Protein AF-S4P4G8-F1 (afdb_monomer_lite)

Radius of gyration: 50.04 Å; chains: 1; bounding box: 101×49×154 Å

Secondary structure (DSSP, 8-state):
----------------------------HHHHHHHHHHHHTSS-HHHHHHHS---TT--HHHHHHHHHHHHHHHHHHHHHHHHHHTTHHHHHHHHHHHHHHHHTT-TTSPPP---TT-HHHHHHHHHHHHHHHHHHHHHHHHHHHHHHHHHHHHHHHHHHHHHHHHHHHHHHHHHHHHHHHHHHHHHHHHHHHHHHHH--

Organism: NCBI:txid116150

Structure (mmCIF, N/CA/C/O backbone):
data_AF-S4P4G8-F1
#
_entry.id   AF-S4P4G8-F1
#
loop_
_atom_site.group_PDB
_atom_site.id
_atom_site.type_symbol
_atom_site.label_atom_id
_atom_site.label_alt_id
_atom_site.label_comp_id
_atom_site.label_asym_id
_atom_site.label_entity_id
_atom_site.label_seq_id
_atom_site.pdbx_PDB_ins_code
_atom_site.Cartn_x
_atom_site.Cartn_y
_atom_site.Cartn_z
_atom_site.occupancy
_atom_site.B_iso_or_equiv
_atom_site.auth_seq_id
_atom_site.auth_comp_id
_atom_site.auth_asym_id
_atom_site.auth_atom_id
_atom_site.pdbx_PDB_model_num
ATOM 1 N N . MET A 1 1 ? -21.912 36.871 8.760 1.00 38.25 1 MET A N 1
ATOM 2 C CA . MET A 1 1 ? -21.136 37.270 7.570 1.00 38.25 1 MET A CA 1
ATOM 3 C C . MET A 1 1 ? -19.926 36.361 7.479 1.00 38.25 1 MET A C 1
ATOM 5 O O . MET A 1 1 ? -18.985 36.555 8.230 1.00 38.25 1 MET A O 1
ATOM 9 N N . PHE A 1 2 ? -19.985 35.335 6.635 1.00 34.88 2 PHE A N 1
ATOM 10 C CA . PHE A 1 2 ? -18.817 34.539 6.268 1.00 34.88 2 PHE A CA 1
ATOM 11 C C . PHE A 1 2 ? -18.802 34.463 4.749 1.00 34.88 2 PHE A C 1
ATOM 13 O O . PHE A 1 2 ? -19.794 34.075 4.135 1.00 34.88 2 PHE A O 1
ATOM 20 N N . ASN A 1 3 ? -17.713 34.977 4.186 1.00 34.38 3 ASN A N 1
ATOM 21 C CA . ASN A 1 3 ? -17.539 35.237 2.770 1.00 34.38 3 ASN A CA 1
ATOM 22 C C . ASN A 1 3 ? -17.437 33.904 2.017 1.00 34.38 3 ASN A C 1
ATOM 24 O O . ASN A 1 3 ? -16.600 33.063 2.348 1.00 34.38 3 ASN A O 1
ATOM 28 N N . MET A 1 4 ? -18.320 33.714 1.042 1.00 39.88 4 MET A N 1
ATOM 29 C CA . MET A 1 4 ? -18.326 32.594 0.109 1.00 39.88 4 MET A CA 1
ATOM 30 C C . MET A 1 4 ? -17.563 33.009 -1.149 1.00 39.88 4 MET A C 1
ATOM 32 O O . MET A 1 4 ? -17.925 33.999 -1.766 1.00 39.88 4 MET A O 1
ATOM 36 N N . GLY A 1 5 ? -16.544 32.220 -1.492 1.00 34.94 5 GLY A N 1
ATOM 37 C CA . GLY A 1 5 ? -16.115 31.867 -2.848 1.00 34.94 5 GLY A CA 1
ATOM 38 C C . GLY A 1 5 ? -15.977 32.955 -3.917 1.00 34.94 5 GLY A C 1
ATOM 39 O O . GLY A 1 5 ? -16.964 33.385 -4.500 1.00 34.94 5 GLY A O 1
ATOM 40 N N . GLU A 1 6 ? -14.735 33.180 -4.338 1.00 32.69 6 GLU A N 1
ATOM 41 C CA . GLU A 1 6 ? -14.411 33.443 -5.743 1.00 32.69 6 GLU A CA 1
ATOM 42 C C . GLU A 1 6 ? -13.473 32.327 -6.232 1.00 32.69 6 GLU A C 1
ATOM 44 O O . GLU A 1 6 ? -12.495 32.018 -5.546 1.00 32.69 6 GLU A O 1
ATOM 49 N N . PRO A 1 7 ? -13.748 31.670 -7.372 1.00 39.62 7 PRO A N 1
ATOM 50 C CA . PRO A 1 7 ? -12.743 30.884 -8.067 1.00 39.62 7 PRO A CA 1
ATOM 51 C C . PRO A 1 7 ? -11.945 31.798 -9.007 1.00 39.62 7 PRO A C 1
ATOM 53 O O . PRO A 1 7 ? -12.495 32.354 -9.958 1.00 39.62 7 PRO A O 1
ATOM 56 N N . GLU A 1 8 ? -10.640 31.922 -8.757 1.00 35.22 8 GLU A N 1
ATOM 57 C CA . GLU A 1 8 ? -9.684 32.464 -9.726 1.00 35.22 8 GLU A CA 1
ATOM 58 C C . GLU A 1 8 ? -9.698 31.589 -10.987 1.00 35.22 8 GLU A C 1
ATOM 60 O O . GLU A 1 8 ? -9.388 30.394 -10.955 1.00 35.22 8 GLU A O 1
ATOM 65 N N . GLN A 1 9 ? -10.096 32.204 -12.099 1.00 38.56 9 GLN A N 1
ATOM 66 C CA . GLN A 1 9 ? -9.944 31.672 -13.443 1.00 38.56 9 GLN A CA 1
ATOM 67 C C . GLN A 1 9 ? -8.448 31.603 -13.760 1.00 38.56 9 GLN A C 1
ATOM 69 O O . GLN A 1 9 ? -7.794 32.632 -13.904 1.00 38.56 9 GLN A O 1
ATOM 74 N N . VAL A 1 10 ? -7.900 30.393 -13.855 1.00 37.72 10 VAL A N 1
ATOM 75 C CA . VAL A 1 10 ? -6.551 30.194 -14.389 1.00 37.72 10 VAL A CA 1
ATOM 76 C C . VAL A 1 10 ? -6.682 30.038 -15.896 1.00 37.72 10 VAL A C 1
ATOM 78 O O . VAL A 1 10 ? -7.257 29.065 -16.379 1.00 37.72 10 VAL A O 1
ATOM 81 N N . GLU A 1 11 ? -6.184 31.046 -16.604 1.00 35.88 11 GLU A N 1
ATOM 82 C CA . GLU A 1 11 ? -6.105 31.126 -18.056 1.00 35.88 11 GLU A CA 1
ATOM 83 C C . GLU A 1 11 ? -5.395 29.904 -18.657 1.00 35.88 11 GLU A C 1
ATOM 85 O O . GLU A 1 11 ? -4.234 29.608 -18.358 1.00 35.88 11 GLU A O 1
ATOM 90 N N . ASP A 1 12 ? -6.108 29.232 -19.561 1.00 38.09 12 ASP A N 1
ATOM 91 C CA . ASP A 1 12 ? -5.549 28.363 -20.587 1.00 38.09 12 ASP A CA 1
ATOM 92 C C . ASP A 1 12 ? -4.624 29.195 -21.480 1.00 38.09 12 ASP A C 1
ATOM 94 O O . ASP A 1 12 ? -5.081 29.984 -22.306 1.00 38.09 12 ASP A O 1
ATOM 98 N N . ASN A 1 13 ? -3.312 29.012 -21.347 1.00 32.62 13 ASN A N 1
ATOM 99 C CA . ASN A 1 13 ? -2.383 29.497 -22.357 1.00 32.62 13 ASN A CA 1
ATOM 100 C C . ASN A 1 13 ? -1.269 28.481 -22.630 1.00 32.62 13 ASN A C 1
ATOM 102 O O . ASN A 1 13 ? -0.233 28.421 -21.970 1.00 32.62 13 ASN A O 1
ATOM 106 N N . ASN 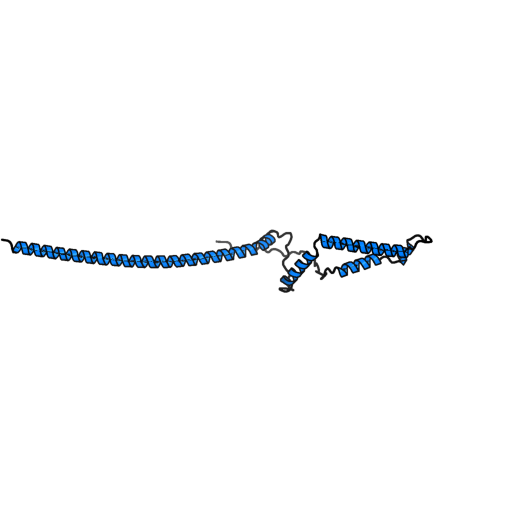A 1 14 ? -1.533 27.692 -23.670 1.00 40.25 14 ASN A N 1
ATOM 107 C CA . ASN A 1 14 ? -0.623 27.498 -24.791 1.00 40.25 14 ASN A CA 1
ATOM 108 C C . ASN A 1 14 ? 0.784 26.988 -24.425 1.00 40.25 14 ASN A C 1
ATOM 110 O O . ASN A 1 14 ? 1.767 27.731 -24.391 1.00 40.25 14 ASN A O 1
ATOM 114 N N . ARG A 1 15 ? 0.906 25.673 -24.225 1.00 33.84 15 ARG A N 1
ATOM 115 C CA . ARG A 1 15 ? 2.195 24.982 -24.323 1.00 33.84 15 ARG A CA 1
ATOM 116 C C . ARG A 1 15 ? 2.130 23.942 -25.421 1.00 33.84 15 ARG A C 1
ATOM 118 O O . ARG A 1 15 ? 1.633 22.848 -25.200 1.00 33.84 15 ARG A O 1
ATOM 125 N N . ASN A 1 16 ? 2.653 24.354 -26.576 1.00 35.00 16 ASN A N 1
ATOM 126 C CA . ASN A 1 16 ? 3.145 23.541 -27.681 1.00 35.00 16 ASN A CA 1
ATOM 127 C C . ASN A 1 16 ? 3.223 22.051 -27.341 1.00 35.00 16 ASN A C 1
ATOM 129 O O . ASN A 1 16 ? 4.197 21.588 -26.736 1.00 35.00 16 ASN A O 1
ATOM 133 N N . ASP A 1 17 ? 2.200 21.325 -27.788 1.00 32.94 17 ASP A N 1
ATOM 134 C CA . ASP A 1 17 ? 2.230 19.884 -27.961 1.00 32.94 17 ASP A CA 1
ATOM 135 C C . ASP A 1 17 ? 3.398 19.554 -28.887 1.00 32.94 17 ASP A C 1
ATOM 137 O O . ASP A 1 17 ? 3.289 19.556 -30.113 1.00 32.94 17 ASP A O 1
ATOM 141 N N . THR A 1 18 ? 4.553 19.271 -28.290 1.00 36.47 18 THR A N 1
ATOM 142 C CA . THR A 1 18 ? 5.591 18.523 -28.985 1.00 36.47 18 THR A CA 1
ATOM 143 C C . THR A 1 18 ? 5.033 17.118 -29.102 1.00 36.47 18 THR A C 1
ATOM 145 O O . THR A 1 18 ? 5.150 16.304 -28.187 1.00 36.47 18 THR A O 1
ATOM 148 N N . THR A 1 19 ? 4.325 16.882 -30.202 1.00 32.72 19 THR A N 1
ATOM 149 C CA . THR A 1 19 ? 3.761 15.598 -30.589 1.00 32.72 19 THR A CA 1
ATOM 150 C C . THR A 1 19 ? 4.935 14.649 -30.822 1.00 32.72 19 THR A C 1
ATOM 152 O O . THR A 1 19 ? 5.402 14.456 -31.942 1.00 32.72 19 THR A O 1
ATOM 155 N N . MET A 1 20 ? 5.483 14.080 -29.745 1.00 37.38 20 MET A N 1
ATOM 156 C CA . MET A 1 20 ? 6.325 12.899 -29.844 1.00 37.38 20 MET A CA 1
ATOM 157 C C . MET A 1 20 ? 5.403 11.772 -30.279 1.00 37.38 20 MET A C 1
ATOM 159 O O . MET A 1 20 ? 4.788 11.082 -29.466 1.00 37.38 20 MET A O 1
ATOM 163 N N . ASN A 1 21 ? 5.273 11.634 -31.596 1.00 30.62 21 ASN A N 1
ATOM 164 C CA . ASN A 1 21 ? 4.792 10.420 -32.213 1.00 30.62 21 ASN A CA 1
ATOM 165 C C . ASN A 1 21 ? 5.659 9.289 -31.664 1.00 30.62 21 ASN A C 1
ATOM 167 O O . ASN A 1 21 ? 6.801 9.105 -32.089 1.00 30.62 21 ASN A O 1
ATOM 171 N N . ASN A 1 22 ? 5.110 8.547 -30.701 1.00 39.59 22 ASN A N 1
ATOM 172 C CA . ASN A 1 22 ? 5.589 7.233 -30.307 1.00 39.59 22 ASN A CA 1
ATOM 173 C C . ASN A 1 22 ? 5.400 6.316 -31.516 1.00 39.59 22 ASN A C 1
ATOM 175 O O . ASN A 1 22 ? 4.466 5.519 -31.582 1.00 39.59 22 ASN A O 1
ATOM 179 N N . SER A 1 23 ? 6.266 6.477 -32.516 1.00 33.69 23 SER A N 1
ATOM 180 C CA . SER A 1 23 ? 6.464 5.445 -33.510 1.00 33.69 23 SER A CA 1
ATOM 181 C C . SER A 1 23 ? 6.840 4.188 -32.738 1.00 33.69 23 SER A C 1
ATOM 183 O O . SER A 1 23 ? 7.708 4.206 -31.863 1.00 33.69 23 SER A O 1
ATOM 185 N N . VAL A 1 24 ? 6.086 3.125 -32.993 1.00 41.28 24 VAL A N 1
ATOM 186 C CA . VAL A 1 24 ? 6.316 1.786 -32.465 1.00 41.28 24 VAL A CA 1
ATOM 187 C C . VAL A 1 24 ? 7.655 1.319 -33.030 1.00 41.28 24 VAL A C 1
ATOM 189 O O . VAL A 1 24 ? 7.725 0.673 -34.070 1.00 41.28 24 VAL A O 1
ATOM 192 N N . VAL A 1 25 ? 8.747 1.727 -32.392 1.00 40.38 25 VAL A N 1
ATOM 193 C CA . VAL A 1 25 ? 10.073 1.197 -32.672 1.00 40.38 25 VAL A CA 1
ATOM 194 C C . VAL A 1 25 ? 10.247 0.042 -31.708 1.00 40.38 25 VAL A C 1
ATOM 196 O O . VAL A 1 25 ? 10.716 0.200 -30.585 1.00 40.38 25 VAL A O 1
ATOM 199 N N . THR A 1 26 ? 9.798 -1.138 -32.129 1.00 44.06 26 THR A N 1
ATOM 200 C CA . THR A 1 26 ? 10.291 -2.378 -31.539 1.00 44.06 26 THR A CA 1
ATOM 201 C C . THR A 1 26 ? 11.800 -2.380 -31.747 1.00 44.06 26 THR A C 1
ATOM 203 O O . THR A 1 26 ? 12.272 -2.380 -32.887 1.00 44.06 26 THR A O 1
ATOM 206 N N . PHE A 1 27 ? 12.545 -2.275 -30.648 1.00 50.16 27 PHE A N 1
ATOM 207 C CA . PHE A 1 27 ? 13.998 -2.337 -30.653 1.00 50.16 27 PHE A CA 1
ATOM 208 C C . PHE A 1 27 ? 14.388 -3.782 -30.958 1.00 50.16 27 PHE A C 1
ATOM 210 O O . PHE A 1 27 ? 14.477 -4.624 -30.069 1.00 50.16 27 PHE A O 1
ATOM 217 N N . ASP A 1 28 ? 14.483 -4.086 -32.245 1.00 60.25 28 ASP A N 1
ATOM 218 C CA . ASP A 1 28 ? 14.846 -5.402 -32.734 1.00 60.25 28 ASP A CA 1
ATOM 219 C C . ASP A 1 28 ? 16.332 -5.376 -33.077 1.00 60.25 28 ASP A C 1
ATOM 221 O O . ASP A 1 28 ? 16.757 -4.657 -33.989 1.00 60.25 28 ASP A O 1
ATOM 225 N N . ASN A 1 29 ? 17.123 -6.144 -32.331 1.00 58.75 29 ASN A N 1
ATOM 226 C CA . ASN A 1 29 ? 18.558 -6.269 -32.565 1.00 58.75 29 ASN A CA 1
ATOM 227 C C . ASN A 1 29 ? 18.838 -6.655 -34.027 1.00 58.75 29 ASN A C 1
ATOM 229 O O . ASN A 1 29 ? 19.763 -6.119 -34.631 1.00 58.75 29 ASN A O 1
ATOM 233 N N . PHE A 1 30 ? 17.980 -7.467 -34.655 1.00 59.78 30 PHE A N 1
ATOM 234 C CA . PHE A 1 30 ? 18.119 -7.827 -36.069 1.00 59.78 30 PHE A CA 1
ATOM 235 C C . PHE A 1 30 ? 17.951 -6.642 -37.024 1.00 59.78 30 PHE A C 1
ATOM 237 O O . PHE A 1 30 ? 18.574 -6.605 -38.087 1.00 59.78 30 PHE A O 1
ATOM 244 N N . ARG A 1 31 ? 17.137 -5.646 -36.660 1.00 70.75 31 ARG A N 1
ATOM 245 C CA . ARG A 1 31 ? 16.955 -4.435 -37.465 1.00 70.75 31 ARG A CA 1
ATOM 246 C C . ARG A 1 31 ? 18.183 -3.534 -37.392 1.00 70.75 31 ARG A C 1
ATOM 248 O O . ARG A 1 31 ? 18.582 -2.993 -38.414 1.00 70.75 31 ARG A O 1
ATOM 255 N N . ILE A 1 32 ? 18.798 -3.405 -36.220 1.00 71.75 32 ILE A N 1
ATOM 256 C CA . ILE A 1 32 ? 19.994 -2.574 -36.025 1.00 71.75 32 ILE A CA 1
ATOM 257 C C . ILE A 1 32 ? 21.205 -3.181 -36.735 1.00 71.75 32 ILE A C 1
ATOM 259 O O . ILE A 1 32 ? 21.890 -2.479 -37.474 1.00 71.75 32 ILE A O 1
ATOM 263 N N . LEU A 1 33 ? 21.407 -4.494 -36.605 1.00 71.62 33 LEU A N 1
ATOM 264 C CA . LEU A 1 33 ? 22.467 -5.216 -37.317 1.00 71.62 33 LEU A CA 1
ATOM 265 C C . LEU A 1 33 ? 22.323 -5.075 -38.844 1.00 71.62 33 LEU A C 1
ATOM 267 O O . LEU A 1 33 ? 23.301 -4.861 -39.561 1.00 71.62 33 LEU A O 1
ATOM 271 N N . LYS A 1 34 ? 21.084 -5.100 -39.354 1.00 78.88 34 LYS A N 1
ATOM 272 C CA . LYS A 1 34 ? 20.801 -4.840 -40.771 1.00 78.88 34 LYS A CA 1
ATOM 273 C C . LYS A 1 34 ? 21.178 -3.416 -41.193 1.00 78.88 34 LYS A C 1
ATOM 275 O O . LYS A 1 34 ? 21.722 -3.238 -42.280 1.00 78.88 34 LYS A O 1
ATOM 280 N N . GLU A 1 35 ? 20.927 -2.413 -40.354 1.00 78.69 35 GLU A N 1
ATOM 281 C CA . GLU A 1 35 ? 21.347 -1.039 -40.647 1.00 78.69 35 GLU A CA 1
ATOM 282 C C . GLU A 1 35 ? 22.873 -0.868 -40.600 1.00 78.69 35 GLU A C 1
ATOM 284 O O . GLU A 1 35 ? 23.420 -0.148 -41.433 1.00 78.69 35 GLU A O 1
ATOM 289 N N . PHE A 1 36 ? 23.598 -1.580 -39.730 1.00 77.69 36 PHE A N 1
ATOM 290 C CA . PHE A 1 36 ? 25.068 -1.587 -39.779 1.00 77.69 36 PHE A CA 1
ATOM 291 C C . PHE A 1 36 ? 25.602 -2.217 -41.059 1.00 77.69 36 PHE A C 1
ATOM 293 O O . PHE A 1 36 ? 26.529 -1.683 -41.666 1.00 77.69 36 PHE A O 1
ATOM 300 N N . SER A 1 37 ? 24.960 -3.283 -41.540 1.00 79.44 37 SER A N 1
ATOM 301 C CA . SER A 1 37 ? 25.267 -3.842 -42.856 1.00 79.44 37 SER A CA 1
ATOM 302 C C . SER A 1 37 ? 25.023 -2.826 -43.981 1.00 79.44 37 SER A C 1
ATOM 304 O O . SER A 1 37 ? 25.834 -2.719 -44.901 1.00 79.44 37 SER A O 1
ATOM 306 N N . ASN A 1 38 ? 23.953 -2.026 -43.901 1.00 84.44 38 ASN A N 1
ATOM 307 C CA . ASN A 1 38 ? 23.689 -0.954 -44.868 1.00 84.44 38 ASN A CA 1
ATOM 308 C C . ASN A 1 38 ? 24.773 0.136 -44.822 1.00 84.44 38 ASN A C 1
ATOM 310 O O . ASN A 1 38 ? 25.228 0.585 -45.871 1.00 84.44 38 ASN A O 1
ATOM 314 N N . ILE A 1 39 ? 25.216 0.533 -43.624 1.00 80.25 39 ILE A N 1
ATOM 315 C CA . ILE A 1 39 ? 26.275 1.535 -43.423 1.00 80.25 39 ILE A CA 1
ATOM 316 C C . ILE A 1 39 ? 27.619 1.025 -43.954 1.00 80.25 39 ILE A C 1
ATOM 318 O O . ILE A 1 39 ? 28.282 1.726 -44.718 1.00 80.25 39 ILE A O 1
ATOM 322 N N . ALA A 1 40 ? 28.000 -0.211 -43.625 1.00 76.62 40 ALA A N 1
ATOM 323 C CA . ALA A 1 40 ? 29.229 -0.830 -44.124 1.00 76.62 40 ALA A CA 1
ATOM 324 C C . ALA A 1 40 ? 29.231 -0.962 -45.660 1.00 76.62 40 ALA A C 1
ATOM 326 O O . ALA A 1 40 ? 30.281 -0.902 -46.302 1.00 76.62 40 ALA A O 1
ATOM 327 N N . ASN A 1 41 ? 28.049 -1.094 -46.270 1.00 81.12 41 ASN A N 1
ATOM 328 C CA . ASN A 1 41 ? 27.872 -1.180 -47.719 1.00 81.12 41 ASN A CA 1
ATOM 329 C C . ASN A 1 41 ? 27.590 0.160 -48.412 1.00 81.12 41 ASN A C 1
ATOM 331 O O . ASN A 1 41 ? 27.407 0.171 -49.629 1.00 81.12 41 ASN A O 1
ATOM 335 N N . LEU A 1 42 ? 27.591 1.278 -47.680 1.00 84.56 42 LEU A N 1
ATOM 336 C CA . LEU A 1 42 ? 27.300 2.598 -48.237 1.00 84.56 42 LEU A CA 1
ATOM 337 C C . LEU A 1 42 ? 28.335 3.018 -49.288 1.00 84.56 42 LEU A C 1
ATOM 339 O O . LEU A 1 42 ? 27.973 3.593 -50.310 1.00 84.56 42 LEU A O 1
ATOM 343 N N . VAL A 1 43 ? 29.610 2.698 -49.054 1.00 81.94 43 VAL A N 1
ATOM 344 C CA . VAL A 1 43 ? 30.692 2.972 -50.006 1.00 81.94 43 VAL A CA 1
ATOM 345 C C . VAL A 1 43 ? 30.769 1.835 -51.014 1.00 81.94 43 VAL A C 1
ATOM 347 O O . VAL A 1 43 ? 31.038 0.682 -50.649 1.00 81.94 43 VAL A O 1
ATOM 350 N N . ARG A 1 44 ? 30.554 2.141 -52.293 1.00 86.44 44 ARG A N 1
ATOM 351 C CA . ARG A 1 44 ? 30.626 1.135 -53.357 1.00 86.44 44 ARG A CA 1
ATOM 352 C C . ARG A 1 44 ? 32.075 0.793 -53.689 1.00 86.44 44 ARG A C 1
ATOM 354 O O . ARG A 1 44 ? 32.988 1.594 -53.501 1.00 86.44 44 ARG A O 1
ATOM 361 N N . THR A 1 45 ? 32.300 -0.424 -54.174 1.00 85.44 45 THR A N 1
ATOM 362 C CA . THR A 1 45 ? 33.649 -0.890 -54.532 1.00 85.44 45 THR A CA 1
ATOM 363 C C . THR A 1 45 ? 34.242 -0.039 -55.651 1.00 85.44 45 THR A C 1
ATOM 365 O O . THR A 1 45 ? 35.435 0.241 -55.643 1.00 85.44 45 THR A O 1
ATOM 368 N N . GLU A 1 46 ? 33.405 0.412 -56.579 1.00 85.44 46 GLU A N 1
ATOM 369 C CA . GLU A 1 46 ? 33.777 1.268 -57.701 1.00 85.44 46 GLU A CA 1
ATOM 370 C C . GLU A 1 46 ? 34.288 2.629 -57.210 1.00 85.44 46 GLU A C 1
ATOM 372 O O . GLU A 1 46 ? 35.391 3.033 -57.567 1.00 85.44 46 GLU A O 1
ATOM 377 N N . GLU A 1 47 ? 33.541 3.275 -56.312 1.00 85.25 47 GLU A N 1
ATOM 378 C CA . GLU A 1 47 ? 33.898 4.567 -55.709 1.00 85.25 47 GLU A CA 1
ATOM 379 C C . GLU A 1 47 ? 35.200 4.468 -54.903 1.00 85.25 47 GLU A C 1
ATOM 381 O O . GLU A 1 47 ? 36.069 5.332 -54.992 1.00 85.25 47 GLU A O 1
ATOM 386 N N . PHE A 1 48 ? 35.390 3.375 -54.159 1.00 87.00 48 PHE A N 1
ATOM 387 C CA . PHE A 1 48 ? 36.641 3.130 -53.446 1.00 87.00 48 PHE A CA 1
ATOM 388 C C . PHE A 1 48 ? 37.827 2.985 -54.411 1.00 87.00 48 PHE A C 1
ATOM 390 O O . PHE A 1 48 ? 38.876 3.600 -54.207 1.00 87.00 48 PHE A O 1
ATOM 397 N N . LEU A 1 49 ? 37.664 2.210 -55.488 1.00 87.25 49 LEU A N 1
ATOM 398 C CA . LEU A 1 49 ? 38.722 1.971 -56.472 1.00 87.25 49 LEU A CA 1
ATOM 399 C C . LEU A 1 49 ? 39.150 3.235 -57.234 1.00 87.25 49 LEU A C 1
ATOM 401 O O . LEU A 1 49 ? 40.293 3.302 -57.688 1.00 87.25 49 LEU A O 1
ATOM 405 N N . GLU A 1 50 ? 38.272 4.231 -57.357 1.00 88.38 50 GLU A N 1
ATOM 406 C CA . GLU A 1 50 ? 38.595 5.537 -57.945 1.00 88.38 50 GLU A CA 1
ATOM 407 C C . GLU A 1 50 ? 39.527 6.377 -57.057 1.00 88.38 50 GLU A C 1
ATOM 409 O O . GLU A 1 50 ? 40.301 7.186 -57.569 1.00 88.38 50 GLU A O 1
ATOM 414 N N . THR A 1 51 ? 39.497 6.159 -55.740 1.00 86.06 51 THR A N 1
ATOM 415 C CA . THR A 1 51 ? 40.276 6.936 -54.758 1.00 86.06 51 THR A CA 1
ATOM 416 C C . THR A 1 51 ? 41.648 6.343 -54.433 1.00 86.06 51 THR A C 1
ATOM 418 O O . THR A 1 51 ? 42.544 7.064 -53.990 1.00 86.06 51 THR A O 1
ATOM 421 N N . VAL A 1 52 ? 41.841 5.038 -54.648 1.00 85.62 52 VAL A N 1
ATOM 422 C CA . VAL A 1 52 ? 43.083 4.337 -54.285 1.00 85.62 52 VAL A CA 1
ATOM 423 C C . VAL A 1 52 ? 44.118 4.334 -55.418 1.00 85.62 52 VAL A C 1
ATOM 425 O O . VAL A 1 52 ? 43.773 4.263 -56.601 1.00 85.62 52 VAL A O 1
ATOM 428 N N . PRO A 1 53 ? 45.426 4.368 -55.097 1.00 84.69 53 PRO A N 1
ATOM 429 C CA . PRO A 1 53 ? 46.472 4.372 -56.111 1.00 84.69 53 PRO A CA 1
ATOM 430 C C . PRO A 1 53 ? 46.540 3.037 -56.872 1.00 84.69 53 PRO A C 1
ATOM 432 O O . PRO A 1 53 ? 46.501 1.948 -56.291 1.00 84.69 53 PRO A O 1
ATOM 435 N N . LYS A 1 54 ? 46.725 3.112 -58.197 1.00 81.81 54 LYS A N 1
ATOM 436 C CA . LYS A 1 54 ? 46.809 1.949 -59.104 1.00 81.81 54 LYS A CA 1
ATOM 437 C C . LYS A 1 54 ? 48.174 1.250 -59.029 1.00 81.81 54 LYS A C 1
ATOM 439 O O . LYS A 1 54 ? 48.948 1.248 -59.984 1.00 81.81 54 LYS A O 1
ATOM 444 N N . LEU A 1 55 ? 48.477 0.662 -57.875 1.00 83.12 55 LEU A N 1
ATOM 445 C CA . LEU A 1 55 ? 49.691 -0.117 -57.631 1.00 83.12 55 LEU A CA 1
ATOM 446 C C . LEU A 1 55 ? 49.538 -1.553 -58.156 1.00 83.12 55 LEU A C 1
ATOM 448 O O . LEU A 1 55 ? 48.564 -2.241 -57.849 1.00 83.12 55 LEU A O 1
ATOM 452 N N . ARG A 1 56 ? 50.515 -2.032 -58.938 1.00 78.56 56 ARG A N 1
ATOM 453 C CA . ARG A 1 56 ? 50.536 -3.427 -59.412 1.00 78.56 56 ARG A CA 1
ATOM 454 C C . ARG A 1 56 ? 50.773 -4.380 -58.238 1.00 78.56 56 ARG A C 1
ATOM 456 O O . ARG A 1 56 ? 51.690 -4.174 -57.453 1.00 78.56 56 ARG A O 1
ATOM 463 N N . GLY A 1 57 ? 49.971 -5.443 -58.161 1.00 78.69 57 GLY A N 1
ATOM 464 C CA . GLY A 1 57 ? 50.118 -6.520 -57.172 1.00 78.69 57 GLY A CA 1
ATOM 465 C C . GLY A 1 57 ? 49.276 -6.366 -55.902 1.00 78.69 57 GLY A C 1
ATOM 466 O O . GLY A 1 57 ? 49.121 -7.342 -55.172 1.00 78.69 57 GLY A O 1
ATOM 467 N N . VAL A 1 58 ? 48.674 -5.197 -55.657 1.00 83.75 58 VAL A N 1
ATOM 468 C CA . VAL A 1 58 ? 47.781 -4.991 -54.506 1.00 83.75 58 VAL A CA 1
ATOM 469 C C . VAL A 1 58 ? 46.359 -5.426 -54.856 1.00 83.75 58 VAL A C 1
ATOM 471 O O . VAL A 1 58 ? 45.784 -4.991 -55.855 1.00 83.75 58 VAL A O 1
ATOM 474 N N . LYS A 1 59 ? 45.760 -6.274 -54.016 1.00 89.06 59 LYS A N 1
ATOM 475 C CA . LYS A 1 59 ? 44.376 -6.744 -54.176 1.00 89.06 59 LYS A CA 1
ATOM 476 C C . LYS A 1 59 ? 43.401 -5.815 -53.446 1.00 89.06 59 LYS A C 1
ATOM 478 O O . LYS A 1 59 ? 42.765 -6.215 -52.474 1.00 89.06 59 LYS A O 1
ATOM 483 N N . TRP A 1 60 ? 43.278 -4.579 -53.931 1.00 87.06 60 TRP A N 1
ATOM 484 C CA . TRP A 1 60 ? 42.483 -3.512 -53.300 1.00 87.06 60 TRP A CA 1
ATOM 485 C C . TRP A 1 60 ? 41.040 -3.904 -52.976 1.00 87.06 60 TRP A C 1
ATOM 487 O O . TRP A 1 60 ? 40.563 -3.603 -51.891 1.00 87.06 60 TRP A O 1
ATOM 497 N N . VAL A 1 61 ? 40.368 -4.638 -53.867 1.00 87.50 61 VAL A N 1
ATOM 498 C CA . VAL A 1 61 ? 38.994 -5.120 -53.633 1.00 87.50 61 VAL A CA 1
ATOM 499 C C . VAL A 1 61 ? 38.919 -6.065 -52.432 1.00 87.50 61 VAL A C 1
ATOM 501 O O . VAL A 1 61 ? 38.000 -5.971 -51.627 1.00 87.50 61 VAL A O 1
ATOM 504 N N . GLN A 1 62 ? 39.896 -6.964 -52.284 1.00 89.38 62 GLN A N 1
ATOM 505 C CA . GLN A 1 62 ? 39.927 -7.900 -51.158 1.00 89.38 62 GLN A CA 1
ATOM 506 C C . GLN A 1 62 ? 40.197 -7.161 -49.849 1.00 89.38 62 GLN A C 1
ATOM 508 O O . GLN A 1 62 ? 39.499 -7.398 -48.872 1.00 89.38 62 GLN A O 1
ATOM 513 N N . MET A 1 63 ? 41.142 -6.215 -49.854 1.00 87.19 63 MET A N 1
ATOM 514 C CA . MET A 1 63 ? 41.431 -5.382 -48.683 1.00 87.19 63 MET A CA 1
ATOM 515 C C . MET A 1 63 ? 40.233 -4.521 -48.274 1.00 87.19 63 MET A C 1
ATOM 517 O O . MET A 1 63 ? 39.947 -4.403 -47.090 1.00 87.19 63 MET A O 1
ATOM 521 N N . PHE A 1 64 ? 39.510 -3.955 -49.241 1.00 88.50 64 PHE A N 1
ATOM 522 C CA . PHE A 1 64 ? 38.307 -3.173 -48.975 1.00 88.50 64 PHE A CA 1
ATOM 523 C C . PHE A 1 64 ? 37.188 -4.021 -48.371 1.00 88.50 64 PHE A C 1
ATOM 525 O O . PHE A 1 64 ? 36.541 -3.601 -47.418 1.00 88.50 64 PHE A O 1
ATOM 532 N N . ASN A 1 65 ? 36.991 -5.238 -48.882 1.00 87.31 65 ASN A N 1
ATOM 533 C CA . ASN A 1 65 ? 36.015 -6.167 -48.324 1.00 87.31 65 ASN A CA 1
ATOM 534 C C . ASN A 1 65 ? 36.396 -6.624 -46.909 1.00 87.31 65 ASN A C 1
ATOM 536 O O . ASN A 1 65 ? 35.510 -6.701 -46.065 1.00 87.31 65 ASN A O 1
ATOM 540 N N . CYS A 1 66 ? 37.682 -6.876 -46.633 1.00 89.00 66 CYS A N 1
ATOM 541 C CA . CYS A 1 66 ? 38.165 -7.127 -45.272 1.00 89.00 66 CYS A CA 1
ATOM 542 C C . CYS A 1 66 ? 37.858 -5.937 -44.360 1.00 89.00 66 CYS A C 1
ATOM 544 O O . CYS A 1 66 ? 37.189 -6.112 -43.355 1.00 89.00 66 CYS A O 1
ATOM 546 N N . LEU A 1 67 ? 38.225 -4.720 -44.770 1.00 86.75 67 LEU A N 1
ATOM 547 C CA . LEU A 1 67 ? 37.973 -3.510 -43.988 1.00 86.75 67 LEU A CA 1
ATOM 548 C C . LEU A 1 67 ? 36.480 -3.298 -43.693 1.00 86.75 67 LEU A C 1
ATOM 550 O O . LEU A 1 67 ? 36.120 -2.921 -42.584 1.00 86.75 67 LEU A O 1
ATOM 554 N N . LYS A 1 68 ? 35.597 -3.559 -44.664 1.00 87.12 68 LYS A N 1
ATOM 555 C CA . LYS A 1 68 ? 34.143 -3.499 -44.455 1.00 87.12 68 LYS A CA 1
ATOM 556 C C . LYS A 1 68 ? 33.660 -4.502 -43.413 1.00 87.12 68 LYS A C 1
ATOM 558 O O . LYS A 1 68 ? 32.813 -4.156 -42.596 1.00 87.12 68 LYS A O 1
ATOM 563 N N . GLN A 1 69 ? 34.165 -5.733 -43.477 1.00 87.94 69 GLN A N 1
ATOM 564 C CA . GLN A 1 69 ? 33.812 -6.783 -42.523 1.00 87.94 69 GLN A CA 1
ATOM 565 C C . GLN A 1 69 ? 34.360 -6.476 -41.130 1.00 87.94 69 GLN A C 1
ATOM 567 O O . GLN A 1 69 ? 33.629 -6.628 -40.160 1.00 87.94 69 GLN A O 1
ATOM 572 N N . ASP A 1 70 ? 35.586 -5.965 -41.035 1.00 87.50 70 ASP A N 1
ATOM 573 C CA . ASP A 1 70 ? 36.198 -5.581 -39.764 1.00 87.50 70 ASP A CA 1
ATOM 574 C C . ASP A 1 70 ? 35.418 -4.427 -39.112 1.00 87.50 70 ASP A C 1
ATOM 576 O O . ASP A 1 70 ? 35.053 -4.515 -37.946 1.00 87.50 70 ASP A O 1
ATOM 580 N N . ILE A 1 71 ? 35.061 -3.382 -39.875 1.00 86.38 71 ILE A N 1
ATOM 581 C CA . ILE A 1 71 ? 34.228 -2.273 -39.371 1.00 86.38 71 ILE A CA 1
ATOM 582 C C . ILE A 1 71 ? 32.864 -2.780 -38.893 1.00 86.38 71 ILE A C 1
ATOM 584 O O . ILE A 1 71 ? 32.397 -2.360 -37.836 1.00 86.38 71 ILE A O 1
ATOM 588 N N . LEU A 1 72 ? 32.221 -3.670 -39.656 1.00 87.19 72 LEU A N 1
ATOM 589 C CA . LEU A 1 72 ? 30.945 -4.256 -39.256 1.00 87.19 72 LEU A CA 1
ATOM 590 C C . LEU A 1 72 ? 31.095 -5.058 -37.956 1.00 87.19 72 LEU A C 1
ATOM 592 O O . LEU A 1 72 ? 30.326 -4.839 -37.028 1.00 87.19 72 LEU A O 1
ATOM 596 N N . SER A 1 73 ? 32.109 -5.919 -37.861 1.00 87.12 73 SER A N 1
ATOM 597 C CA . SER A 1 73 ? 32.378 -6.734 -36.673 1.00 87.12 73 SER A CA 1
ATOM 598 C C . SER A 1 73 ? 32.624 -5.876 -35.428 1.00 87.12 73 SER A C 1
ATOM 600 O O . SER A 1 73 ? 32.083 -6.173 -34.366 1.00 87.12 73 SER A O 1
ATOM 602 N N . GLU A 1 74 ? 33.390 -4.791 -35.552 1.00 88.31 74 GLU A N 1
ATOM 603 C CA . GLU A 1 74 ? 33.633 -3.850 -34.451 1.00 88.31 74 GLU A CA 1
ATOM 604 C C . GLU A 1 74 ? 32.346 -3.119 -34.035 1.00 88.31 74 GLU A C 1
ATOM 606 O O . GLU A 1 74 ? 32.064 -2.986 -32.844 1.00 88.31 74 GLU A O 1
ATOM 611 N N . MET A 1 75 ? 31.508 -2.700 -34.994 1.00 85.69 75 MET A N 1
ATOM 612 C CA . MET A 1 75 ? 30.198 -2.101 -34.694 1.00 85.69 75 MET A CA 1
ATOM 613 C C . MET A 1 75 ? 29.271 -3.074 -33.952 1.00 85.69 75 MET A C 1
ATOM 615 O O . MET A 1 75 ? 28.599 -2.682 -32.996 1.00 85.69 75 MET A O 1
ATOM 619 N N . GLU A 1 76 ? 29.229 -4.340 -34.373 1.00 85.75 76 GLU A N 1
ATOM 620 C CA . GLU A 1 76 ? 28.433 -5.382 -33.718 1.00 85.75 76 GLU A CA 1
ATOM 621 C C . GLU A 1 76 ? 28.936 -5.673 -32.299 1.00 85.75 76 GLU A C 1
ATOM 623 O O . GLU A 1 76 ? 28.134 -5.784 -31.365 1.00 85.75 76 GLU A O 1
ATOM 628 N N . GLN A 1 77 ? 30.255 -5.759 -32.120 1.00 88.19 77 GLN A N 1
ATOM 629 C CA . GLN A 1 77 ? 30.885 -6.018 -30.829 1.00 88.19 77 GLN A CA 1
ATOM 630 C C . GLN A 1 77 ? 30.673 -4.865 -29.842 1.00 88.19 77 GLN A C 1
ATOM 632 O O . GLN A 1 77 ? 30.306 -5.115 -28.690 1.00 88.19 77 GLN A O 1
ATOM 637 N N . GLU A 1 78 ? 30.865 -3.618 -30.272 1.00 87.44 78 GLU A N 1
ATOM 638 C CA . GLU A 1 78 ? 30.679 -2.443 -29.414 1.00 87.44 78 GLU A CA 1
ATOM 639 C C . GLU A 1 78 ? 29.226 -2.349 -28.941 1.00 87.44 78 GLU A C 1
ATOM 641 O O . GLU A 1 78 ? 28.953 -2.202 -27.749 1.00 87.44 78 GLU A O 1
ATOM 646 N N . ILE A 1 79 ? 28.265 -2.534 -29.850 1.00 85.56 79 ILE A N 1
ATOM 647 C CA . ILE A 1 79 ? 26.843 -2.494 -29.501 1.00 85.56 79 ILE A CA 1
ATOM 648 C C . ILE A 1 79 ? 26.454 -3.653 -28.595 1.00 85.56 79 ILE A C 1
ATOM 650 O O . ILE A 1 79 ? 25.705 -3.437 -27.646 1.00 85.56 79 ILE A O 1
ATOM 654 N N . SER A 1 80 ? 26.975 -4.855 -28.836 1.00 83.81 80 SER A N 1
ATOM 655 C CA . SER A 1 80 ? 26.749 -6.000 -27.947 1.00 83.81 80 SER A CA 1
ATOM 656 C C . SER A 1 80 ? 27.298 -5.726 -26.544 1.00 83.81 80 SER A C 1
ATOM 658 O O . SER A 1 80 ? 26.613 -5.971 -25.551 1.00 83.81 80 SER A O 1
ATOM 660 N N . SER A 1 81 ? 28.480 -5.115 -26.455 1.00 86.62 81 SER A N 1
ATOM 661 C CA . SER A 1 81 ? 29.100 -4.726 -25.184 1.00 86.62 81 SER A CA 1
ATOM 662 C C . SER A 1 81 ? 28.272 -3.664 -24.454 1.00 86.62 81 SER A C 1
ATOM 664 O O . SER A 1 81 ? 27.985 -3.811 -23.266 1.00 86.62 81 SER A O 1
ATOM 666 N N . MET A 1 82 ? 27.807 -2.626 -25.159 1.00 87.50 82 MET A N 1
ATOM 667 C CA . MET A 1 82 ? 26.898 -1.616 -24.603 1.00 87.50 82 MET A CA 1
ATOM 668 C C . MET A 1 82 ? 25.559 -2.223 -24.163 1.00 87.50 82 MET A C 1
ATOM 670 O O . MET A 1 82 ? 25.013 -1.844 -23.126 1.00 87.50 82 MET A O 1
ATOM 674 N N . TRP A 1 83 ? 25.027 -3.168 -24.939 1.00 84.62 83 TRP A N 1
ATOM 675 C CA . TRP A 1 83 ? 23.758 -3.842 -24.675 1.00 84.62 83 TRP A CA 1
ATOM 676 C C . TRP A 1 83 ? 23.785 -4.621 -23.360 1.00 84.62 83 TRP A C 1
ATOM 678 O O . TRP A 1 83 ? 22.847 -4.539 -22.555 1.00 84.62 83 TRP A O 1
ATOM 688 N N . GLU A 1 84 ? 24.876 -5.349 -23.130 1.00 84.75 84 GLU A N 1
ATOM 689 C CA . GLU A 1 84 ? 25.125 -6.079 -21.892 1.00 84.75 84 GLU A CA 1
ATOM 690 C C . GLU A 1 84 ? 25.423 -5.134 -20.726 1.00 84.75 84 GLU A C 1
ATOM 692 O O . GLU A 1 84 ? 24.810 -5.268 -19.664 1.00 84.75 84 GLU A O 1
ATOM 697 N N . PHE A 1 85 ? 26.297 -4.143 -20.934 1.00 91.31 85 PHE A N 1
ATOM 698 C CA . PHE A 1 85 ? 26.681 -3.163 -19.915 1.00 91.31 85 PHE A CA 1
ATOM 699 C C . PHE A 1 85 ? 25.470 -2.408 -19.354 1.00 91.31 85 PHE A C 1
ATOM 701 O O . PHE A 1 85 ? 25.297 -2.298 -18.140 1.00 91.31 85 PHE A O 1
ATOM 708 N N . GLU A 1 86 ? 24.575 -1.949 -20.230 1.00 88.12 86 GLU A N 1
ATOM 709 C CA . GLU A 1 86 ? 23.354 -1.241 -19.839 1.00 88.12 86 GLU A CA 1
ATOM 710 C C . GLU A 1 86 ? 22.239 -2.167 -19.335 1.00 88.12 86 GLU A C 1
ATOM 712 O O . GLU A 1 86 ? 21.164 -1.687 -18.950 1.00 88.12 86 GLU A O 1
ATOM 717 N N . ASN A 1 87 ? 22.466 -3.484 -19.326 1.00 87.56 87 ASN A N 1
ATOM 718 C CA . ASN A 1 87 ? 21.490 -4.504 -18.955 1.00 87.56 87 ASN A CA 1
ATOM 719 C C . ASN A 1 87 ? 20.155 -4.326 -19.701 1.00 87.56 87 ASN A C 1
ATOM 721 O O . ASN A 1 87 ? 19.057 -4.377 -19.127 1.00 87.56 87 ASN A O 1
ATOM 725 N N . MET A 1 88 ? 20.261 -4.069 -21.005 1.00 84.88 88 MET A N 1
ATOM 726 C CA . MET A 1 88 ? 19.122 -3.817 -21.879 1.00 84.88 88 MET A CA 1
ATOM 727 C C . MET A 1 88 ? 18.096 -4.959 -21.904 1.00 84.88 88 MET A C 1
ATOM 729 O O . MET A 1 88 ? 16.904 -4.639 -21.866 1.00 84.88 88 MET A O 1
ATOM 733 N N . PRO A 1 89 ? 18.476 -6.258 -21.853 1.00 84.38 89 PRO A N 1
ATOM 734 C CA . PRO A 1 89 ? 17.500 -7.348 -21.786 1.00 84.38 89 PRO A CA 1
ATOM 735 C C . PRO A 1 89 ? 16.521 -7.198 -20.616 1.00 84.38 89 PRO A C 1
ATOM 737 O O . PRO A 1 89 ? 15.307 -7.288 -20.794 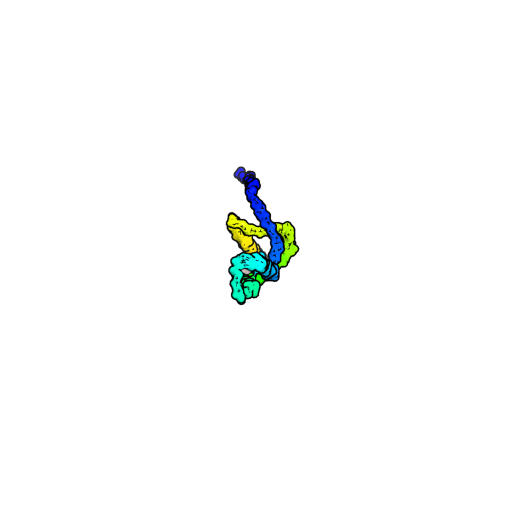1.00 84.38 89 PRO A O 1
ATOM 740 N N . LYS A 1 90 ? 17.031 -6.876 -19.423 1.00 84.06 90 LYS A N 1
ATOM 741 C CA . LYS A 1 90 ? 16.202 -6.692 -18.228 1.00 84.06 90 LYS A CA 1
ATOM 742 C C . LYS A 1 90 ? 15.321 -5.449 -18.328 1.00 84.06 90 LYS A C 1
ATOM 744 O O . LYS A 1 90 ? 14.162 -5.482 -17.919 1.00 84.06 90 LYS A O 1
ATOM 749 N N . LYS A 1 91 ? 15.857 -4.341 -18.854 1.00 86.56 91 LYS A N 1
ATOM 750 C CA . LYS A 1 91 ? 15.087 -3.103 -19.057 1.00 86.56 91 LYS A CA 1
ATOM 751 C C . LYS A 1 91 ? 13.925 -3.333 -20.033 1.00 86.56 91 LYS A C 1
ATOM 753 O O . LYS A 1 91 ? 12.812 -2.900 -19.742 1.00 86.56 91 LYS A O 1
ATOM 758 N N . LEU A 1 92 ? 14.152 -4.059 -21.130 1.00 84.62 92 LEU A N 1
ATOM 759 C CA . LEU A 1 92 ? 13.104 -4.415 -22.093 1.00 84.62 92 LEU A CA 1
ATOM 760 C C . LEU A 1 92 ? 12.056 -5.361 -21.499 1.00 84.62 92 LEU A C 1
ATOM 762 O O . LEU A 1 92 ? 10.866 -5.128 -21.685 1.00 84.62 92 LEU A O 1
ATOM 766 N N . GLU A 1 93 ? 12.465 -6.371 -20.730 1.00 84.62 93 GLU A N 1
ATOM 767 C CA . GLU A 1 93 ? 11.526 -7.275 -20.051 1.00 84.62 93 GLU A CA 1
ATOM 768 C C . GLU A 1 93 ? 10.603 -6.511 -19.084 1.00 84.62 93 GLU A C 1
ATOM 770 O O . GLU A 1 93 ? 9.396 -6.752 -19.029 1.00 84.62 93 GLU A O 1
ATOM 775 N N . ILE A 1 94 ? 11.157 -5.556 -18.329 1.00 85.19 94 ILE A N 1
ATOM 776 C CA . ILE A 1 94 ? 10.374 -4.689 -17.439 1.00 85.19 94 ILE A CA 1
ATOM 777 C C . ILE A 1 94 ? 9.375 -3.851 -18.244 1.00 85.19 94 ILE A C 1
ATOM 779 O O . ILE A 1 94 ? 8.223 -3.724 -17.824 1.00 85.19 94 ILE A O 1
ATOM 783 N N . LEU A 1 95 ? 9.797 -3.287 -19.377 1.00 84.19 95 LEU A N 1
ATOM 784 C CA . LEU A 1 95 ? 8.928 -2.486 -20.237 1.00 84.19 95 LEU A CA 1
ATOM 785 C C . LEU A 1 95 ? 7.788 -3.317 -20.833 1.00 84.19 95 LEU A C 1
ATOM 787 O O . LEU A 1 95 ? 6.648 -2.854 -20.803 1.00 84.19 95 LEU A O 1
ATOM 791 N N . GLU A 1 96 ? 8.050 -4.541 -21.295 1.00 81.12 96 GLU A N 1
ATOM 792 C CA . GLU A 1 96 ? 7.000 -5.402 -21.856 1.00 81.12 96 GLU A CA 1
ATOM 793 C C . GLU A 1 96 ? 5.989 -5.815 -20.778 1.00 81.12 96 GLU A C 1
ATOM 795 O O . GLU A 1 96 ? 4.788 -5.633 -20.961 1.00 81.12 96 GLU A O 1
ATOM 800 N N . LYS A 1 97 ? 6.452 -6.206 -19.580 1.00 81.50 97 LYS A N 1
ATOM 801 C CA . LYS A 1 97 ? 5.562 -6.487 -18.435 1.00 81.50 97 LYS A CA 1
ATOM 802 C C . LYS A 1 97 ? 4.706 -5.283 -18.042 1.00 81.50 97 LYS A C 1
ATOM 804 O O . LYS A 1 97 ? 3.557 -5.426 -17.621 1.00 81.50 97 LYS A O 1
ATOM 809 N N . GLN A 1 98 ? 5.261 -4.073 -18.118 1.00 78.31 98 GLN A N 1
ATOM 810 C CA . GLN A 1 98 ? 4.501 -2.851 -17.856 1.00 78.31 98 GLN A CA 1
ATOM 811 C C . GLN A 1 98 ? 3.485 -2.571 -18.967 1.00 78.31 98 GLN A C 1
ATOM 813 O O . GLN A 1 98 ? 2.359 -2.171 -18.672 1.00 78.31 98 GLN A O 1
ATOM 818 N N . LYS A 1 99 ? 3.851 -2.798 -20.228 1.00 75.56 99 LYS A N 1
ATOM 819 C CA . LYS A 1 99 ? 2.956 -2.651 -21.375 1.00 75.56 99 LYS A CA 1
ATOM 820 C C . LYS A 1 99 ? 1.771 -3.613 -21.279 1.00 75.56 99 LYS A C 1
ATOM 822 O O . LYS A 1 99 ? 0.644 -3.135 -21.341 1.00 75.56 99 LYS A O 1
ATOM 827 N N . GLU A 1 100 ? 1.995 -4.897 -21.009 1.00 68.94 100 GLU A N 1
ATOM 828 C CA . GLU A 1 100 ? 0.926 -5.880 -20.754 1.00 68.94 100 GLU A CA 1
ATOM 829 C C . GLU A 1 100 ? -0.006 -5.405 -19.626 1.00 68.94 100 GLU A C 1
ATOM 831 O O . GLU A 1 100 ? -1.224 -5.341 -19.772 1.00 68.94 100 GLU A O 1
ATOM 836 N N . LYS A 1 101 ? 0.566 -4.949 -18.505 1.00 69.44 101 LYS A N 1
ATOM 837 C CA . LYS A 1 101 ? -0.209 -4.541 -17.326 1.00 69.44 101 LYS A CA 1
ATOM 838 C C . LYS A 1 101 ? -1.031 -3.260 -17.510 1.00 69.44 101 LYS A C 1
ATOM 840 O O . LYS A 1 101 ? -2.049 -3.106 -16.839 1.00 69.44 101 LYS A O 1
ATOM 845 N N . TYR A 1 102 ? -0.577 -2.305 -18.323 1.00 68.06 102 TYR A N 1
ATOM 846 C CA . TYR A 1 102 ? -1.170 -0.960 -18.372 1.00 68.06 102 TYR A CA 1
ATOM 847 C C . TYR A 1 102 ? -1.757 -0.573 -19.735 1.00 68.06 102 TYR A C 1
ATOM 849 O O . TYR A 1 102 ? -2.731 0.181 -19.758 1.00 68.06 102 TYR A O 1
ATOM 857 N N . ALA A 1 103 ? -1.215 -1.072 -20.850 1.00 60.94 103 ALA A N 1
ATOM 858 C CA . ALA A 1 103 ? -1.699 -0.739 -22.192 1.00 60.94 103 ALA A CA 1
ATOM 859 C C . ALA A 1 103 ? -2.968 -1.522 -22.567 1.00 60.94 103 ALA A C 1
ATOM 861 O O . ALA A 1 103 ? -3.842 -0.966 -23.228 1.00 60.94 103 ALA A O 1
ATOM 862 N N . GLU A 1 104 ? -3.125 -2.760 -22.084 1.00 59.28 104 GLU A N 1
ATOM 863 C CA . GLU A 1 104 ? -4.335 -3.562 -22.332 1.00 59.28 104 GLU A CA 1
ATOM 864 C C . GLU A 1 104 ? -5.571 -3.005 -21.610 1.00 59.28 104 GLU A C 1
ATOM 866 O O . GLU A 1 104 ? -6.690 -3.098 -22.107 1.00 59.28 104 GLU A O 1
ATOM 871 N N . ILE A 1 105 ? -5.378 -2.374 -20.446 1.00 62.69 105 ILE A N 1
ATOM 872 C CA . ILE A 1 105 ? -6.485 -1.927 -19.590 1.00 62.69 105 ILE A CA 1
ATOM 873 C C . ILE A 1 105 ? -7.116 -0.622 -20.104 1.00 62.69 105 ILE A C 1
ATOM 875 O O . ILE A 1 105 ? -8.307 -0.402 -19.898 1.00 62.69 105 ILE A O 1
ATOM 879 N N . ASN A 1 106 ? -6.353 0.268 -20.753 1.00 64.25 106 ASN A N 1
ATOM 880 C CA . ASN A 1 106 ? -6.877 1.527 -21.301 1.00 64.25 106 ASN A CA 1
ATOM 881 C C . ASN A 1 106 ? -6.061 2.018 -22.520 1.00 64.25 106 ASN A C 1
ATOM 883 O O . ASN A 1 106 ? -5.308 2.986 -22.391 1.00 64.25 106 ASN A O 1
ATOM 887 N N . PRO A 1 107 ? -6.239 1.424 -23.713 1.00 67.00 107 PRO A N 1
ATOM 888 C CA . PRO A 1 107 ? -5.420 1.734 -24.891 1.00 67.00 107 PRO A CA 1
ATOM 889 C C . PRO A 1 107 ? -5.558 3.183 -25.393 1.00 67.00 107 PRO A C 1
ATOM 891 O O . PRO A 1 107 ? -4.628 3.720 -25.984 1.00 67.00 107 PRO A O 1
ATOM 894 N N . ASN A 1 108 ? -6.687 3.844 -25.113 1.00 72.50 108 ASN A N 1
ATOM 895 C CA . ASN A 1 108 ? -6.999 5.182 -25.633 1.00 72.50 108 ASN A CA 1
ATOM 896 C C . ASN A 1 108 ? -6.849 6.311 -24.600 1.00 72.50 108 ASN A C 1
ATOM 898 O O . ASN A 1 108 ? -7.168 7.460 -24.902 1.00 72.50 108 ASN A O 1
ATOM 902 N N . LYS A 1 109 ? -6.415 6.019 -23.366 1.00 70.31 109 LYS A N 1
ATOM 903 C CA . LYS A 1 109 ? -6.210 7.066 -22.354 1.00 70.31 109 LYS A CA 1
ATOM 904 C C . LYS A 1 109 ? -4.756 7.495 -22.319 1.00 70.31 109 LYS A C 1
ATOM 906 O O . LYS A 1 109 ? -3.867 6.685 -22.070 1.00 70.31 109 LYS A O 1
ATOM 911 N N . SER A 1 110 ? -4.541 8.801 -22.458 1.00 70.38 110 SER A N 1
ATOM 912 C CA . SER A 1 110 ? -3.269 9.417 -22.097 1.00 70.38 110 SER A CA 1
ATOM 913 C C . SER A 1 110 ? -2.974 9.117 -20.625 1.00 70.38 110 SER A C 1
ATOM 915 O O . SER A 1 110 ? -3.773 9.417 -19.733 1.00 70.38 110 SER A O 1
ATOM 917 N N . VAL A 1 111 ? -1.852 8.445 -20.377 1.00 70.50 111 VAL A N 1
ATOM 918 C CA . VAL A 1 111 ? -1.406 8.096 -19.029 1.00 70.50 111 VAL A CA 1
ATOM 919 C C . VAL A 1 111 ? -0.641 9.287 -18.469 1.00 70.50 111 VAL A C 1
ATOM 921 O O . VAL A 1 111 ? 0.241 9.824 -19.136 1.00 70.50 111 VAL A O 1
ATOM 924 N N . TRP A 1 112 ? -0.941 9.668 -17.227 1.00 72.75 112 TRP A N 1
ATOM 925 C CA . TRP A 1 112 ? -0.230 10.749 -16.549 1.00 72.75 112 TRP A CA 1
ATOM 926 C C . TRP A 1 112 ? 1.289 10.510 -16.577 1.00 72.75 112 TRP A C 1
ATOM 928 O O . TRP A 1 112 ? 1.772 9.400 -16.324 1.00 72.75 112 TRP A O 1
ATOM 938 N N . ARG A 1 113 ? 2.042 11.556 -16.923 1.00 72.62 113 ARG A N 1
ATOM 939 C CA . ARG A 1 113 ? 3.505 11.574 -16.917 1.00 72.62 113 ARG A CA 1
ATOM 940 C C . ARG A 1 113 ? 3.967 12.628 -15.912 1.00 72.62 113 ARG A C 1
ATOM 942 O O . ARG A 1 113 ? 3.382 13.713 -15.896 1.00 72.62 113 ARG A O 1
ATOM 949 N N . PRO A 1 114 ? 4.997 12.338 -15.103 1.00 71.62 114 PRO A N 1
ATOM 950 C CA . PRO A 1 114 ? 5.605 13.339 -14.241 1.00 71.62 114 PRO A CA 1
ATOM 951 C C . PRO A 1 114 ? 6.013 14.569 -15.058 1.00 71.62 114 PRO A C 1
ATOM 953 O O . PRO A 1 114 ? 6.779 14.458 -16.010 1.00 71.62 114 PRO A O 1
ATOM 956 N N . GLN A 1 115 ? 5.484 15.737 -14.702 1.00 76.56 115 GLN A N 1
ATOM 957 C CA . GLN A 1 115 ? 5.924 17.013 -15.263 1.00 76.56 115 GLN A CA 1
ATOM 958 C C . GLN A 1 115 ? 7.070 17.544 -14.401 1.00 76.56 115 GLN A C 1
ATOM 960 O O . GLN A 1 115 ? 6.937 17.575 -13.175 1.00 76.56 115 GLN A O 1
ATOM 965 N N . ASN A 1 116 ? 8.173 17.988 -15.013 1.00 72.19 116 ASN A N 1
ATOM 966 C CA . ASN A 1 116 ? 9.382 18.431 -14.295 1.00 7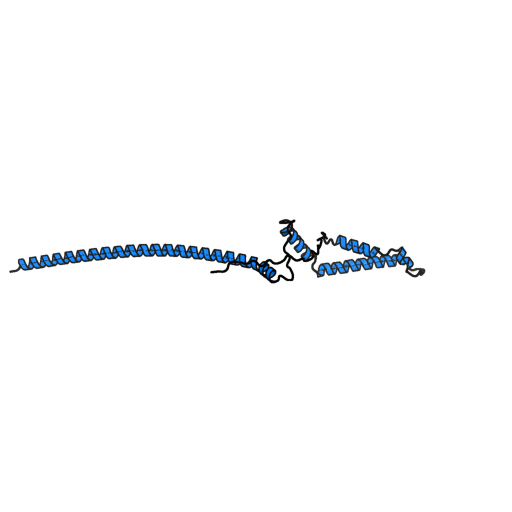2.19 116 ASN A CA 1
ATOM 967 C C . ASN A 1 116 ? 9.123 19.561 -13.278 1.00 72.19 116 ASN A C 1
ATOM 969 O O . ASN A 1 116 ? 9.857 19.693 -12.305 1.00 72.19 116 ASN A O 1
ATOM 973 N N . ASN A 1 117 ? 8.045 20.328 -13.460 1.00 78.94 117 ASN A N 1
ATOM 974 C CA . ASN A 1 117 ? 7.688 21.449 -12.589 1.00 78.94 117 ASN A CA 1
ATOM 975 C C . ASN A 1 117 ? 6.660 21.092 -11.498 1.00 78.94 117 ASN A C 1
ATOM 977 O O . ASN A 1 117 ? 6.316 21.953 -10.694 1.00 78.94 117 ASN A O 1
ATOM 981 N N . ASP A 1 118 ? 6.173 19.847 -11.440 1.00 79.50 118 ASP A N 1
ATOM 982 C CA . ASP A 1 118 ? 5.150 19.410 -10.477 1.00 79.50 118 ASP A CA 1
ATOM 983 C C . ASP A 1 118 ? 5.683 18.366 -9.483 1.00 79.50 118 ASP A C 1
ATOM 985 O O . ASP A 1 118 ? 5.167 17.257 -9.337 1.00 79.50 118 ASP A O 1
ATOM 989 N N . ILE A 1 119 ? 6.746 18.734 -8.764 1.00 78.56 119 ILE A N 1
ATOM 990 C CA . ILE A 1 119 ? 7.344 17.897 -7.709 1.00 78.56 119 ILE A CA 1
ATOM 991 C C . ILE A 1 119 ? 6.306 17.579 -6.618 1.00 78.56 119 ILE A C 1
ATOM 993 O O . ILE A 1 119 ? 6.262 16.468 -6.088 1.00 78.56 119 ILE A O 1
ATOM 997 N N . LYS A 1 120 ? 5.418 18.534 -6.301 1.00 80.44 120 LYS A N 1
ATOM 998 C CA . LYS A 1 120 ? 4.352 18.346 -5.305 1.00 80.44 120 LYS A CA 1
ATOM 999 C C . LYS A 1 120 ? 3.339 17.289 -5.752 1.00 80.44 120 LYS A C 1
ATOM 1001 O O . LYS A 1 120 ? 2.953 16.454 -4.934 1.00 80.44 120 LYS A O 1
ATOM 1006 N N . GLY A 1 121 ? 2.903 17.310 -7.010 1.00 79.06 121 GLY A N 1
ATOM 1007 C CA . GLY A 1 121 ? 2.011 16.298 -7.572 1.00 79.06 121 GLY A CA 1
ATOM 1008 C C . GLY A 1 121 ? 2.660 14.918 -7.631 1.00 79.06 121 GLY A C 1
ATOM 1009 O O . GLY A 1 121 ? 2.018 13.931 -7.273 1.00 79.06 121 GLY A O 1
ATOM 1010 N N . GLN A 1 122 ? 3.952 14.849 -7.963 1.00 79.94 122 GLN A N 1
ATOM 1011 C CA . GLN A 1 122 ? 4.719 13.600 -7.958 1.00 79.94 122 GLN A CA 1
ATOM 1012 C C . GLN A 1 122 ? 4.816 12.973 -6.560 1.00 79.94 122 GLN A C 1
ATOM 1014 O O . GLN A 1 122 ? 4.500 11.794 -6.394 1.00 79.94 122 GLN A O 1
ATOM 1019 N N . LEU A 1 123 ? 5.180 13.762 -5.543 1.00 80.50 123 LEU A N 1
ATOM 1020 C CA . LEU A 1 123 ? 5.258 13.292 -4.155 1.00 80.50 123 LEU A CA 1
ATOM 1021 C C . LEU A 1 123 ? 3.891 12.835 -3.636 1.00 80.50 123 LEU A C 1
ATOM 1023 O O . LEU A 1 123 ? 3.768 11.756 -3.061 1.00 80.50 123 LEU A O 1
ATOM 1027 N N . LYS A 1 124 ? 2.830 13.604 -3.918 1.00 81.12 124 LYS A N 1
ATOM 1028 C CA . LYS A 1 124 ? 1.463 13.204 -3.562 1.00 81.12 124 LYS A CA 1
ATOM 1029 C C . LYS A 1 124 ? 1.075 1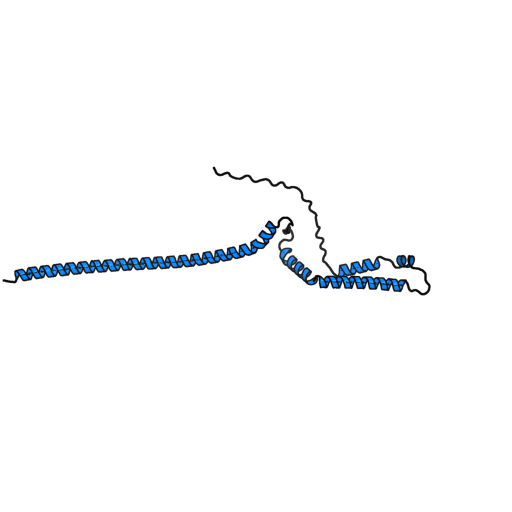1.884 -4.225 1.00 81.12 124 LYS A C 1
ATOM 1031 O O . LYS A 1 124 ? 0.541 11.012 -3.549 1.00 81.12 124 LYS A O 1
ATOM 1036 N N . ALA A 1 125 ? 1.335 11.717 -5.522 1.00 77.62 125 ALA A N 1
ATOM 1037 C CA . ALA A 1 125 ? 1.013 10.484 -6.238 1.00 77.62 125 ALA A CA 1
ATOM 1038 C C . ALA A 1 125 ? 1.745 9.264 -5.652 1.00 77.62 125 ALA A C 1
ATOM 1040 O O . ALA A 1 125 ? 1.139 8.198 -5.518 1.00 77.62 125 ALA A O 1
ATOM 1041 N N . PHE A 1 126 ? 3.006 9.439 -5.252 1.00 79.81 126 PHE A N 1
ATOM 1042 C CA . PHE A 1 126 ? 3.792 8.410 -4.575 1.00 79.81 126 PHE A CA 1
ATOM 1043 C C . PHE A 1 126 ? 3.182 8.021 -3.217 1.00 79.81 126 PHE A C 1
ATOM 1045 O O . PHE A 1 126 ? 2.959 6.838 -2.943 1.00 79.81 126 PHE A O 1
ATOM 1052 N N . ASP A 1 127 ? 2.819 9.008 -2.397 1.00 85.44 127 ASP A N 1
ATOM 1053 C CA . ASP A 1 127 ? 2.330 8.769 -1.036 1.00 85.44 127 ASP A CA 1
ATOM 1054 C C . ASP A 1 127 ? 0.887 8.257 -0.974 1.00 85.44 127 ASP A C 1
ATOM 1056 O O . ASP A 1 127 ? 0.518 7.561 -0.024 1.00 85.44 127 ASP A O 1
ATOM 1060 N N . VAL A 1 128 ? 0.052 8.536 -1.982 1.00 86.69 128 VAL A N 1
ATOM 1061 C CA . VAL A 1 128 ? -1.375 8.157 -1.992 1.00 86.69 128 VAL A CA 1
ATOM 1062 C C . VAL A 1 128 ? -1.580 6.660 -1.748 1.00 86.69 128 VAL A C 1
ATOM 1064 O O . VAL A 1 128 ? -2.506 6.281 -1.026 1.00 86.69 128 VAL A O 1
ATOM 1067 N N . ALA A 1 129 ? -0.741 5.790 -2.315 1.00 83.00 129 ALA A N 1
ATOM 1068 C CA . ALA A 1 129 ? -0.871 4.346 -2.119 1.00 83.00 129 ALA A CA 1
ATOM 1069 C C . ALA A 1 129 ? -0.596 3.935 -0.662 1.00 83.00 129 ALA A C 1
ATOM 1071 O O . ALA A 1 129 ? -1.348 3.141 -0.088 1.00 83.00 129 ALA A O 1
ATOM 1072 N N . ASN A 1 130 ? 0.440 4.510 -0.048 1.00 88.88 130 ASN A N 1
ATOM 1073 C CA . ASN A 1 130 ? 0.791 4.258 1.348 1.00 88.88 130 ASN A CA 1
ATOM 1074 C C . ASN A 1 130 ? -0.263 4.830 2.300 1.00 88.88 130 ASN A C 1
ATOM 1076 O O . ASN A 1 130 ? -0.736 4.120 3.188 1.00 88.88 130 ASN A O 1
ATOM 1080 N N . LEU A 1 131 ? -0.713 6.062 2.059 1.00 90.56 131 LEU A N 1
ATOM 1081 C CA . LEU A 1 131 ? -1.764 6.709 2.843 1.00 90.56 131 LEU A CA 1
ATOM 1082 C C . LEU A 1 131 ? -3.088 5.938 2.771 1.00 90.56 131 LEU A C 1
ATOM 1084 O O . LEU A 1 131 ? -3.768 5.785 3.785 1.00 90.56 131 LEU A O 1
ATOM 1088 N N . ARG A 1 132 ? -3.450 5.382 1.607 1.00 91.06 132 ARG A N 1
ATOM 1089 C CA . ARG A 1 132 ? -4.636 4.515 1.471 1.00 91.06 132 ARG A CA 1
ATOM 1090 C C . ARG A 1 132 ? -4.521 3.247 2.316 1.00 91.06 132 ARG A C 1
ATOM 1092 O O . ARG A 1 132 ? -5.485 2.892 2.994 1.00 91.06 132 ARG A O 1
ATOM 1099 N N . LYS A 1 133 ? -3.355 2.591 2.315 1.00 92.56 133 LYS A N 1
ATOM 1100 C CA . LYS A 1 133 ? -3.104 1.407 3.154 1.00 92.56 133 LYS A CA 1
ATOM 1101 C C . LYS A 1 133 ? -3.202 1.747 4.642 1.00 92.56 133 LYS A C 1
ATOM 1103 O O . LYS A 1 133 ? -3.918 1.067 5.373 1.00 92.56 133 LYS A O 1
ATOM 1108 N N . GLN A 1 134 ? -2.552 2.828 5.075 1.00 94.44 134 GLN A N 1
ATOM 1109 C CA . GLN A 1 134 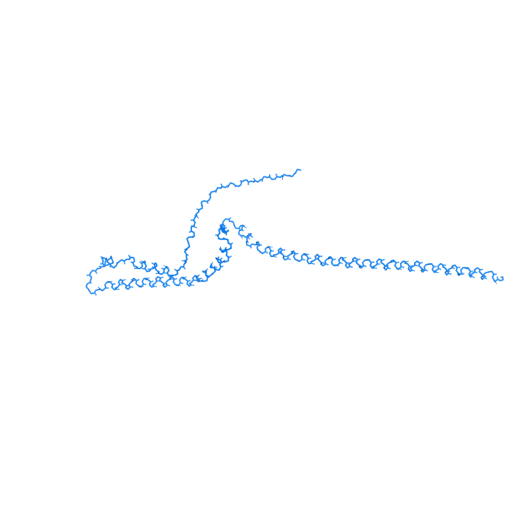? -2.599 3.288 6.467 1.00 94.44 134 GLN A CA 1
ATOM 1110 C C . GLN A 1 134 ? -4.023 3.648 6.903 1.00 94.44 134 GLN A C 1
ATOM 1112 O O . GLN A 1 134 ? -4.467 3.217 7.965 1.00 94.44 134 GLN A O 1
ATOM 1117 N N . LYS A 1 135 ? -4.777 4.366 6.061 1.00 95.88 135 LYS A N 1
ATOM 1118 C CA . LYS A 1 135 ? -6.186 4.690 6.319 1.00 95.88 135 LYS A CA 1
ATOM 1119 C C . LYS A 1 135 ? -7.027 3.430 6.517 1.00 95.88 135 LYS A C 1
ATOM 1121 O O . LYS A 1 135 ? -7.802 3.365 7.467 1.00 95.88 135 LYS A O 1
ATOM 1126 N N . SER A 1 136 ? -6.876 2.436 5.641 1.00 96.00 136 SER A N 1
ATOM 1127 C CA . SER A 1 136 ? -7.616 1.173 5.746 1.00 96.00 136 SER A CA 1
ATOM 1128 C C . SER A 1 136 ? -7.313 0.440 7.054 1.00 96.00 136 SER A C 1
ATOM 1130 O O . SER A 1 136 ? -8.228 -0.062 7.703 1.00 96.00 136 SER A O 1
ATOM 1132 N N . LEU A 1 137 ? -6.042 0.406 7.462 1.00 96.75 137 LEU A N 1
ATOM 1133 C CA . LEU A 1 137 ? -5.623 -0.216 8.717 1.00 96.75 137 LEU A CA 1
ATOM 1134 C C . LEU A 1 137 ? -6.213 0.509 9.934 1.00 96.75 137 LEU A C 1
ATOM 1136 O O . LEU A 1 137 ? -6.788 -0.129 10.814 1.00 96.75 137 LEU A O 1
ATOM 1140 N N . LEU A 1 138 ? -6.110 1.840 9.970 1.00 97.94 138 LEU A N 1
ATOM 1141 C CA . LEU A 1 138 ? -6.633 2.649 11.072 1.00 97.94 138 LEU A CA 1
ATOM 1142 C C . LEU A 1 138 ? -8.149 2.498 11.225 1.00 97.94 138 LEU A C 1
ATOM 1144 O O . LEU A 1 138 ? -8.634 2.368 12.346 1.00 97.94 138 LEU A O 1
ATOM 1148 N N . LEU A 1 139 ? -8.891 2.459 10.114 1.00 97.25 139 LEU A N 1
ATOM 1149 C CA . LEU A 1 139 ? -10.334 2.211 10.139 1.00 97.25 139 LEU A CA 1
ATOM 1150 C C . LEU A 1 139 ? -10.667 0.833 10.721 1.00 97.25 139 LEU A C 1
ATOM 1152 O O . LEU A 1 139 ? -11.551 0.732 11.569 1.00 97.25 139 LEU A O 1
ATOM 1156 N N . SER A 1 140 ? -9.927 -0.206 10.328 1.00 97.12 140 SER A N 1
ATOM 1157 C CA . SER A 1 140 ? -10.113 -1.557 10.871 1.00 97.12 140 SER A CA 1
ATOM 1158 C C . SER A 1 140 ? -9.882 -1.601 12.384 1.00 97.12 140 SER A C 1
ATOM 1160 O O . SER A 1 140 ? -10.687 -2.173 13.118 1.00 97.12 140 SER A O 1
ATOM 1162 N N . LEU A 1 141 ? -8.806 -0.975 12.867 1.00 97.31 141 LEU A N 1
ATOM 1163 C CA . LEU A 1 141 ? -8.482 -0.933 14.297 1.00 97.31 141 LEU A CA 1
ATOM 1164 C C . LEU A 1 141 ? -9.509 -0.122 15.097 1.00 97.31 141 LEU A C 1
ATOM 1166 O O . LEU A 1 141 ? -9.893 -0.518 16.199 1.00 97.31 141 LEU A O 1
ATOM 1170 N N . ALA A 1 142 ? -9.984 0.997 14.543 1.00 97.56 142 ALA A N 1
ATOM 1171 C CA . ALA A 1 142 ? -11.032 1.800 15.163 1.00 97.56 142 ALA A CA 1
ATOM 1172 C C . ALA A 1 142 ? -12.330 0.991 15.323 1.00 97.56 142 ALA A C 1
ATOM 1174 O O . ALA A 1 142 ? -12.898 0.953 16.415 1.00 97.56 142 ALA A O 1
ATOM 1175 N N . GLN A 1 143 ? -12.746 0.275 14.275 1.00 98.06 143 GLN A N 1
ATOM 1176 C CA . GLN A 1 143 ? -13.946 -0.563 14.293 1.00 98.06 143 GLN A CA 1
ATOM 1177 C C . GLN A 1 143 ? -13.827 -1.744 15.273 1.00 98.06 143 GLN A C 1
ATOM 1179 O O . GLN A 1 143 ? -14.789 -2.093 15.970 1.00 98.06 143 GLN A O 1
ATOM 1184 N N . GLU A 1 144 ? -12.645 -2.356 15.375 1.00 97.44 144 GLU A N 1
ATOM 1185 C CA . GLU A 1 144 ? -12.375 -3.410 16.355 1.00 97.44 144 GLU A CA 1
ATOM 1186 C C . GLU A 1 144 ? -12.486 -2.880 17.795 1.00 97.44 144 GLU A C 1
ATOM 1188 O O . GLU A 1 144 ? -13.148 -3.490 18.644 1.00 97.44 144 GLU A O 1
ATOM 1193 N N . ASN A 1 145 ? -11.883 -1.722 18.072 1.00 98.06 145 ASN A N 1
ATOM 1194 C CA . ASN A 1 145 ? -11.937 -1.090 19.388 1.00 98.06 145 ASN A CA 1
ATOM 1195 C C . ASN A 1 145 ? -13.355 -0.666 19.769 1.00 98.06 145 ASN A C 1
ATOM 1197 O O . ASN A 1 145 ? -13.779 -0.907 20.901 1.00 98.06 145 ASN A O 1
ATOM 1201 N N . GLU A 1 146 ? -14.117 -0.106 18.832 1.00 97.88 146 GLU A N 1
ATOM 1202 C CA . GLU A 1 146 ? -15.524 0.229 19.049 1.00 97.88 146 GLU A CA 1
ATOM 1203 C C . GLU A 1 146 ? -16.345 -1.023 19.396 1.00 97.88 146 GLU A C 1
ATOM 1205 O O . GLU A 1 146 ? -17.131 -1.033 20.348 1.00 97.88 146 GLU A O 1
ATOM 1210 N N . SER A 1 147 ? -16.098 -2.131 18.695 1.00 97.75 147 SER A N 1
ATOM 1211 C CA . SER A 1 147 ? -16.747 -3.415 18.972 1.00 97.75 147 SER A CA 1
ATOM 1212 C C . SER A 1 147 ? -16.419 -3.938 20.378 1.00 97.75 147 SER A C 1
ATOM 1214 O O . SER A 1 147 ? -17.316 -4.395 21.097 1.00 97.75 147 SER A O 1
ATOM 1216 N N . LYS A 1 148 ? -15.155 -3.837 20.813 1.00 97.88 148 LYS A N 1
ATOM 1217 C CA . LYS A 1 148 ? -14.726 -4.199 22.178 1.00 97.88 148 LYS A CA 1
ATOM 1218 C C . LYS A 1 148 ? -15.372 -3.298 23.232 1.00 97.88 148 LYS A C 1
ATOM 1220 O O . LYS A 1 148 ? -15.912 -3.808 24.217 1.00 97.88 148 LYS A O 1
ATOM 1225 N N . ALA A 1 149 ? -15.385 -1.985 23.011 1.00 98.12 149 ALA A N 1
ATOM 1226 C CA . ALA A 1 149 ? -16.010 -1.019 23.910 1.00 98.12 149 ALA A CA 1
ATOM 1227 C C . ALA A 1 149 ? -17.514 -1.287 24.071 1.00 98.12 149 ALA A C 1
ATOM 1229 O O . ALA A 1 149 ? -18.030 -1.307 25.190 1.00 98.12 149 ALA A O 1
ATOM 1230 N N . ASN A 1 150 ? -18.212 -1.596 22.977 1.00 98.06 150 ASN A N 1
ATOM 1231 C CA . ASN A 1 150 ? -19.633 -1.935 23.003 1.00 98.06 150 ASN A CA 1
ATOM 1232 C C . ASN A 1 150 ? -19.917 -3.232 23.775 1.00 98.06 150 ASN A C 1
ATOM 1234 O O . ASN A 1 150 ? -20.891 -3.298 24.532 1.00 98.06 150 ASN A O 1
ATOM 1238 N N . ARG A 1 151 ? -19.059 -4.252 23.646 1.00 97.75 151 ARG A N 1
ATOM 1239 C CA . ARG A 1 151 ? -19.153 -5.477 24.461 1.00 97.75 151 ARG A CA 1
ATOM 1240 C C . ARG A 1 151 ? -18.976 -5.170 25.947 1.00 97.75 151 ARG A C 1
ATOM 1242 O O . ARG A 1 151 ? -19.810 -5.575 26.753 1.00 97.75 151 ARG A O 1
ATOM 1249 N N . LEU A 1 152 ? -17.948 -4.401 26.307 1.00 97.94 152 LEU A N 1
ATOM 1250 C CA . LEU A 1 152 ? -17.709 -3.998 27.695 1.00 97.94 152 LEU A CA 1
ATOM 1251 C C . LEU A 1 152 ? -18.871 -3.180 28.262 1.00 97.94 152 LEU A C 1
ATOM 1253 O O . LEU A 1 152 ? -19.313 -3.442 29.379 1.00 97.94 152 LEU A O 1
ATOM 1257 N N . LYS A 1 153 ? -19.429 -2.249 27.483 1.00 98.19 153 LYS A N 1
ATOM 1258 C CA . LYS A 1 153 ? -20.593 -1.446 27.878 1.00 98.19 153 LYS A CA 1
ATOM 1259 C C . LYS A 1 153 ? -21.804 -2.322 28.207 1.00 98.19 153 LYS A C 1
ATOM 1261 O O . LYS A 1 153 ? -22.449 -2.096 29.230 1.00 98.19 153 LYS A O 1
ATOM 1266 N N . LYS A 1 154 ? -22.077 -3.353 27.397 1.00 97.88 154 LYS A N 1
ATOM 1267 C CA . LYS A 1 154 ? -23.136 -4.344 27.667 1.00 97.88 154 LYS A CA 1
ATOM 1268 C C . LYS A 1 154 ? -22.873 -5.112 28.965 1.00 97.88 154 LYS A C 1
ATOM 1270 O O . LYS A 1 154 ? -23.767 -5.209 29.803 1.00 97.88 154 LYS A O 1
ATOM 1275 N N . THR A 1 155 ? -21.643 -5.582 29.177 1.00 98.12 155 THR A N 1
ATOM 1276 C CA . THR A 1 155 ? -21.256 -6.284 30.412 1.00 98.12 155 THR A CA 1
ATOM 1277 C C . THR A 1 155 ? -21.410 -5.399 31.649 1.00 98.12 155 THR A C 1
ATOM 1279 O O . THR A 1 155 ? -21.953 -5.838 32.661 1.00 98.12 155 THR A O 1
ATOM 1282 N N . VAL A 1 156 ? -20.976 -4.138 31.582 1.00 98.25 156 VAL A N 1
ATOM 1283 C CA . VAL A 1 156 ? -21.119 -3.177 32.686 1.00 98.25 156 VAL A CA 1
ATOM 1284 C C . VAL A 1 156 ? -22.592 -2.902 32.983 1.00 98.25 156 VAL A C 1
ATOM 1286 O O . VAL A 1 156 ? -22.978 -2.886 34.151 1.00 98.25 156 VAL A O 1
ATOM 1289 N N . ALA A 1 157 ? -23.426 -2.727 31.955 1.00 98.25 157 ALA A N 1
ATOM 1290 C CA . ALA A 1 157 ? -24.863 -2.532 32.131 1.00 98.25 157 ALA A CA 1
ATOM 1291 C C . ALA A 1 157 ? -25.521 -3.735 32.829 1.00 98.25 157 ALA A C 1
ATOM 1293 O O . ALA A 1 157 ? -26.264 -3.545 33.792 1.00 98.25 157 ALA A O 1
ATOM 1294 N N . ALA A 1 158 ? -25.184 -4.962 32.418 1.00 98.00 158 ALA A N 1
ATOM 1295 C CA . ALA A 1 158 ? -25.678 -6.181 33.058 1.00 98.00 158 ALA A CA 1
ATOM 1296 C C . ALA A 1 158 ? -25.249 -6.274 34.534 1.00 98.00 158 ALA A C 1
ATOM 1298 O O . ALA A 1 158 ? -26.086 -6.501 35.408 1.00 98.00 158 ALA A O 1
ATOM 1299 N N . LYS A 1 159 ? -23.968 -6.013 34.838 1.00 97.88 159 LYS A N 1
ATOM 1300 C CA . LYS A 1 159 ? -23.458 -6.004 36.222 1.00 97.88 159 LYS A CA 1
ATOM 1301 C C . LYS A 1 159 ? -24.136 -4.942 37.089 1.00 97.88 159 LYS A C 1
ATOM 1303 O O . LYS A 1 159 ? -24.460 -5.219 38.240 1.00 97.88 159 LYS A O 1
ATOM 1308 N N . ARG A 1 160 ? -24.393 -3.746 36.545 1.00 97.81 160 ARG A N 1
ATOM 1309 C CA . ARG A 1 160 ? -25.154 -2.693 37.241 1.00 97.81 160 ARG A CA 1
ATOM 1310 C C . ARG A 1 160 ? -26.590 -3.128 37.539 1.00 97.81 160 ARG A C 1
ATOM 1312 O O . ARG A 1 160 ? -27.073 -2.877 38.639 1.00 97.81 160 ARG A O 1
ATOM 1319 N N . GLY A 1 161 ? -27.251 -3.792 36.590 1.00 98.00 161 GLY A N 1
ATOM 1320 C CA . GLY A 1 161 ? -28.593 -4.350 36.785 1.00 98.00 161 GLY A CA 1
ATOM 1321 C C . GLY A 1 161 ? -28.630 -5.383 37.914 1.00 98.00 161 GLY A C 1
ATOM 1322 O O . GLY A 1 161 ? -29.458 -5.277 38.815 1.00 98.00 161 GLY A O 1
ATOM 1323 N N . TYR A 1 162 ? -27.677 -6.318 37.915 1.00 98.31 162 TYR A N 1
ATOM 1324 C CA . TYR A 1 162 ? -27.543 -7.327 38.970 1.00 98.31 162 TYR A CA 1
ATOM 1325 C C . TYR A 1 162 ? -27.286 -6.708 40.352 1.00 98.31 162 TYR A C 1
ATOM 1327 O O . TYR A 1 162 ? -27.945 -7.067 41.325 1.00 98.31 162 TYR A O 1
ATOM 1335 N N . LEU A 1 163 ? -26.386 -5.722 40.440 1.00 98.25 163 LEU A N 1
ATOM 1336 C CA . LEU A 1 163 ? -26.110 -5.011 41.691 1.00 98.25 163 LEU A CA 1
ATOM 1337 C C . LEU A 1 163 ? -27.363 -4.319 42.246 1.00 98.25 163 LEU A C 1
ATOM 1339 O O . LEU A 1 163 ? -27.616 -4.375 43.447 1.00 98.25 163 LEU A O 1
ATOM 1343 N N . LYS A 1 164 ? -28.168 -3.698 41.376 1.00 98.38 164 LYS A N 1
ATOM 1344 C CA . LYS A 1 164 ? -29.423 -3.053 41.777 1.00 98.38 164 LYS A CA 1
ATOM 1345 C C . LYS A 1 164 ? -30.438 -4.065 42.316 1.00 98.38 164 LYS A C 1
ATOM 1347 O O . LYS A 1 164 ? -31.105 -3.771 43.302 1.00 98.38 164 LYS A O 1
ATOM 1352 N N . ALA A 1 165 ? -30.533 -5.249 41.707 1.00 97.88 165 ALA A N 1
ATOM 1353 C CA . ALA A 1 165 ? -31.389 -6.325 42.206 1.00 97.88 165 ALA A CA 1
ATOM 1354 C C . ALA A 1 165 ? -30.949 -6.792 43.605 1.00 97.88 165 ALA A C 1
ATOM 1356 O O . ALA A 1 165 ? -31.765 -6.815 44.522 1.00 97.88 165 ALA A O 1
ATOM 1357 N N . LEU A 1 166 ? -29.647 -7.037 43.803 1.00 98.06 166 LEU A N 1
ATOM 1358 C CA . LEU A 1 166 ? -29.099 -7.384 45.119 1.00 98.06 166 LEU A CA 1
ATOM 1359 C C . LEU A 1 166 ? -29.365 -6.299 46.170 1.00 98.06 166 LEU A C 1
ATOM 1361 O O . LEU A 1 166 ? -29.716 -6.610 47.305 1.00 98.06 166 LEU A O 1
ATOM 1365 N N . GLN A 1 167 ? -29.231 -5.022 45.802 1.00 98.25 167 GLN A N 1
ATOM 1366 C CA . GLN A 1 167 ? -29.533 -3.909 46.700 1.00 98.25 167 GLN A CA 1
ATOM 1367 C C . GLN A 1 167 ? -31.004 -3.920 47.146 1.00 98.25 167 GLN A C 1
ATOM 1369 O O . GLN A 1 167 ? -31.286 -3.702 48.324 1.00 98.25 167 GLN A O 1
ATOM 1374 N N . MET A 1 168 ? -31.937 -4.202 46.230 1.00 97.81 168 MET A N 1
ATOM 1375 C CA . MET A 1 168 ? -33.361 -4.323 46.557 1.00 97.81 168 MET A CA 1
ATOM 1376 C C . MET A 1 168 ? -33.642 -5.511 47.483 1.00 97.81 168 MET A C 1
ATOM 1378 O O . MET A 1 168 ? -34.426 -5.378 48.425 1.00 97.81 168 MET A O 1
ATOM 1382 N N . ASP A 1 169 ? -32.987 -6.651 47.259 1.00 98.06 169 ASP A N 1
ATOM 1383 C CA . ASP A 1 169 ? -33.127 -7.823 48.127 1.00 98.06 169 ASP A CA 1
ATOM 1384 C C . ASP A 1 169 ? -32.609 -7.540 49.542 1.00 98.06 169 ASP A C 1
ATOM 1386 O O . ASP A 1 169 ? -33.301 -7.832 50.518 1.00 98.06 169 ASP A O 1
ATOM 1390 N N . ILE A 1 170 ? -31.446 -6.894 49.674 1.00 98.00 170 ILE A N 1
ATOM 1391 C CA . ILE A 1 170 ? -30.899 -6.476 50.975 1.00 98.00 170 ILE A CA 1
ATOM 1392 C C . ILE A 1 170 ? -31.898 -5.580 51.717 1.00 98.00 170 ILE A C 1
ATOM 1394 O O . ILE A 1 170 ? -32.221 -5.855 52.874 1.00 98.00 170 ILE A O 1
ATOM 1398 N N . GLN A 1 171 ? -32.447 -4.560 51.050 1.00 97.94 171 GLN A N 1
ATOM 1399 C CA . GLN A 1 171 ? -33.450 -3.667 51.645 1.00 97.94 171 GLN A CA 1
ATOM 1400 C C . GLN A 1 171 ? -34.711 -4.422 52.086 1.00 97.94 171 GLN A C 1
ATOM 1402 O O . GLN A 1 171 ? -35.267 -4.157 53.154 1.00 97.94 171 GLN A O 1
ATOM 1407 N N . LYS A 1 172 ? -35.158 -5.403 51.293 1.00 98.19 172 LYS A N 1
ATOM 1408 C CA . LYS A 1 172 ? -36.294 -6.265 51.638 1.00 98.19 172 LYS A CA 1
ATOM 1409 C C . LYS A 1 172 ? -36.022 -7.082 52.904 1.00 98.19 172 LYS A C 1
ATOM 1411 O O . LYS A 1 172 ? -36.902 -7.167 53.764 1.00 98.19 172 LYS A O 1
ATOM 1416 N N . TYR A 1 173 ? -34.833 -7.671 53.038 1.00 98.19 173 TYR A N 1
ATOM 1417 C CA . TYR A 1 173 ? -34.453 -8.428 54.236 1.00 98.19 173 TYR A CA 1
ATOM 1418 C C . TYR A 1 173 ? -34.307 -7.534 55.469 1.00 98.19 173 TYR A C 1
ATOM 1420 O O . TYR A 1 173 ? -34.802 -7.907 56.531 1.00 98.19 173 TYR A O 1
ATOM 1428 N N . GLN A 1 174 ? -33.716 -6.344 55.325 1.00 97.75 174 GLN A N 1
ATOM 1429 C CA . GLN A 1 174 ? -33.616 -5.355 56.405 1.00 97.75 174 GLN A CA 1
ATOM 1430 C C . GLN A 1 174 ? -35.002 -4.975 56.939 1.00 97.75 174 GLN A C 1
ATOM 1432 O O . GLN A 1 174 ? -35.266 -5.141 58.128 1.00 97.75 174 GLN A O 1
ATOM 1437 N N . LYS A 1 175 ? -35.936 -4.611 56.051 1.00 97.56 175 LYS A N 1
ATOM 1438 C CA . LYS A 1 175 ? -37.316 -4.275 56.435 1.00 97.56 175 LYS A CA 1
ATOM 1439 C C . LYS A 1 175 ? -38.036 -5.438 57.125 1.00 97.56 175 LYS A C 1
ATOM 1441 O O . LYS A 1 175 ? -38.779 -5.237 58.082 1.00 97.56 175 LYS A O 1
ATOM 1446 N N . LYS A 1 176 ? -37.830 -6.674 56.655 1.00 97.62 176 LYS A N 1
ATOM 1447 C CA . LYS A 1 176 ? -38.412 -7.866 57.294 1.00 97.62 176 LYS A CA 1
ATOM 1448 C C . LYS A 1 176 ? -37.822 -8.104 58.687 1.00 97.62 176 LYS A C 1
ATOM 1450 O O . LYS A 1 176 ? -38.561 -8.467 59.597 1.00 97.62 176 LYS A O 1
ATOM 1455 N N . SER A 1 177 ? -36.519 -7.890 58.855 1.00 97.62 177 SER A N 1
ATOM 1456 C CA . SER A 1 177 ? -35.841 -7.988 60.150 1.00 97.62 177 SER A CA 1
ATOM 1457 C C . SER A 1 177 ? -36.376 -6.956 61.144 1.00 97.62 177 SER A C 1
ATOM 1459 O O . SER A 1 177 ? -36.710 -7.318 62.269 1.00 97.62 177 SER A O 1
ATOM 1461 N N . GLU A 1 178 ? -36.534 -5.698 60.724 1.00 97.50 178 GLU A N 1
ATOM 1462 C CA . GLU A 1 178 ? -37.132 -4.633 61.545 1.00 97.50 178 GLU A CA 1
ATOM 1463 C C . GLU A 1 178 ? -38.547 -5.003 62.008 1.00 97.50 178 GLU A C 1
ATOM 1465 O O . GLU A 1 178 ? -38.862 -4.904 63.191 1.00 97.50 178 GLU A O 1
ATOM 1470 N N . GLN A 1 179 ? -39.384 -5.525 61.106 1.00 97.31 179 GLN A N 1
ATOM 1471 C CA . GLN A 1 179 ? -40.730 -5.991 61.457 1.00 97.31 179 GLN A CA 1
ATOM 1472 C C . GLN A 1 179 ? -40.724 -7.129 62.485 1.00 97.31 179 GLN A C 1
ATOM 1474 O O . GLN A 1 179 ? -41.600 -7.182 63.346 1.00 97.31 179 GLN A O 1
ATOM 1479 N N . ILE A 1 180 ? -39.769 -8.058 62.392 1.00 97.19 180 ILE A N 1
ATOM 1480 C CA . ILE A 1 180 ? -39.629 -9.146 63.367 1.00 97.19 180 ILE A CA 1
ATOM 1481 C C . ILE A 1 180 ? -39.224 -8.581 64.730 1.00 97.19 180 ILE A C 1
ATOM 1483 O O . ILE A 1 180 ? -39.824 -8.958 65.733 1.00 97.19 180 ILE A O 1
ATOM 1487 N N . MET A 1 181 ? -38.264 -7.652 64.767 1.00 96.81 181 MET A N 1
ATOM 1488 C CA . MET A 1 181 ? -37.826 -7.002 66.006 1.00 96.81 181 MET A CA 1
ATOM 1489 C C . MET A 1 181 ? -38.968 -6.251 66.696 1.00 96.81 181 MET A C 1
ATOM 1491 O O . MET A 1 181 ? -39.145 -6.415 67.900 1.00 96.81 181 MET A O 1
ATOM 1495 N N . ILE A 1 182 ? -39.785 -5.510 65.939 1.00 97.25 182 ILE A N 1
ATOM 1496 C CA . ILE A 1 182 ? -40.978 -4.828 66.469 1.00 97.25 182 ILE A CA 1
ATOM 1497 C C . ILE A 1 182 ? -41.938 -5.843 67.107 1.00 97.25 182 ILE A C 1
ATOM 1499 O O . ILE A 1 182 ? -42.322 -5.679 68.259 1.00 97.25 182 ILE A O 1
ATOM 1503 N N . LYS A 1 183 ? -42.254 -6.947 66.415 1.00 96.69 183 LYS A N 1
ATOM 1504 C CA . LYS A 1 183 ? -43.142 -7.996 66.955 1.00 96.69 183 LYS A CA 1
ATOM 1505 C C . LYS A 1 183 ? -42.590 -8.674 68.210 1.00 96.69 183 LYS A C 1
ATOM 1507 O O . LYS A 1 183 ? -43.359 -9.047 69.094 1.00 96.69 183 LYS A O 1
ATOM 1512 N N . ILE A 1 184 ? -41.275 -8.890 68.276 1.00 96.12 184 ILE A N 1
ATOM 1513 C CA . ILE A 1 184 ? -40.620 -9.435 69.473 1.00 96.12 184 ILE A CA 1
ATOM 1514 C C . ILE A 1 184 ? -40.760 -8.443 70.628 1.00 96.12 184 ILE A C 1
ATOM 1516 O O . ILE A 1 184 ? -41.149 -8.849 71.719 1.00 96.12 184 ILE A O 1
ATOM 1520 N N . HIS A 1 185 ? -40.495 -7.160 70.380 1.00 95.81 185 HIS A N 1
ATOM 1521 C CA . HIS A 1 185 ? -40.619 -6.108 71.383 1.00 95.81 185 HIS A CA 1
ATOM 1522 C C . HIS A 1 185 ? -42.051 -6.003 71.928 1.00 95.81 185 HIS A C 1
ATOM 1524 O O . HIS A 1 185 ? -42.238 -6.087 73.137 1.00 95.81 185 HIS A O 1
ATOM 1530 N N . GLU A 1 186 ? -43.059 -5.958 71.051 1.00 95.75 186 GLU A N 1
ATOM 1531 C CA . GLU A 1 186 ? -44.481 -5.970 71.433 1.00 95.75 186 GLU A CA 1
ATOM 1532 C C . GLU A 1 186 ? -44.837 -7.190 72.295 1.00 95.75 186 GLU A C 1
ATOM 1534 O O . GLU A 1 186 ? -45.569 -7.084 73.280 1.00 95.75 186 GLU A O 1
ATOM 1539 N N . LYS A 1 187 ? -44.322 -8.379 71.949 1.00 95.00 187 LYS A N 1
ATOM 1540 C CA . LYS A 1 187 ? -44.540 -9.580 72.763 1.00 95.00 187 LYS A CA 1
ATOM 1541 C C . LYS A 1 187 ? -43.898 -9.469 74.140 1.00 95.00 187 LYS A C 1
ATOM 1543 O O . LYS A 1 187 ? -44.551 -9.835 75.114 1.00 95.00 187 LYS A O 1
ATOM 1548 N N . ILE A 1 188 ? -42.655 -9.001 74.225 1.00 94.56 188 ILE A N 1
ATOM 1549 C CA . ILE A 1 188 ? -41.950 -8.821 75.501 1.00 94.56 188 ILE A CA 1
ATOM 1550 C C . ILE A 1 188 ? -42.717 -7.837 76.389 1.00 94.56 188 ILE A C 1
ATOM 1552 O O . ILE A 1 188 ? -42.992 -8.163 77.539 1.00 94.56 188 ILE A O 1
ATOM 1556 N N . GLU A 1 189 ? -43.149 -6.701 75.841 1.00 94.00 189 GLU A N 1
ATOM 1557 C CA . GLU A 1 189 ? -43.912 -5.688 76.576 1.00 94.00 189 GLU A CA 1
ATOM 1558 C C . GLU A 1 189 ? -45.251 -6.245 77.100 1.00 94.00 189 GLU A C 1
ATOM 1560 O O . GLU A 1 189 ? -45.640 -6.010 78.244 1.00 94.00 189 GLU A O 1
ATOM 1565 N N . ASN A 1 190 ? -45.953 -7.046 76.292 1.00 92.19 190 ASN A N 1
ATOM 1566 C CA . ASN A 1 190 ? -47.183 -7.715 76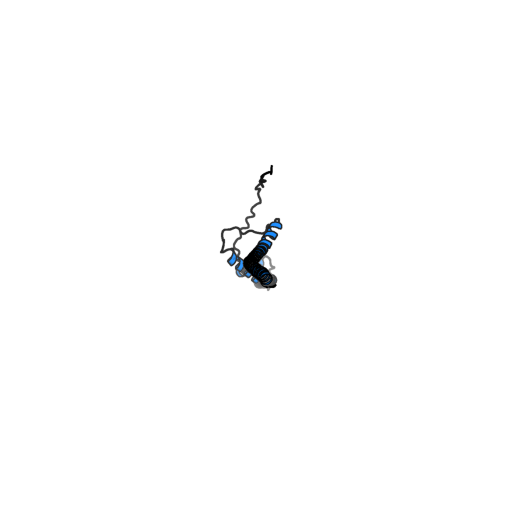.723 1.00 92.19 190 ASN A CA 1
ATOM 1567 C C . ASN A 1 190 ? -46.932 -8.753 77.829 1.00 92.19 190 ASN A C 1
ATOM 1569 O O . ASN A 1 190 ? -47.734 -8.868 78.756 1.00 92.19 190 ASN A O 1
ATOM 1573 N N . HIS A 1 191 ? -45.829 -9.503 77.746 1.00 90.75 191 HIS A N 1
ATOM 1574 C CA . HIS A 1 191 ? -45.432 -10.452 78.786 1.00 90.75 191 HIS A CA 1
ATOM 1575 C C . HIS A 1 191 ? -45.071 -9.747 80.098 1.00 90.75 191 HIS A C 1
ATOM 1577 O O . HIS A 1 191 ? -45.482 -10.214 81.156 1.00 90.75 191 HIS A O 1
ATOM 1583 N N . GLU A 1 192 ? -44.356 -8.623 80.038 1.00 89.50 192 GLU A N 1
ATOM 1584 C CA . GLU A 1 192 ? -44.032 -7.799 81.206 1.00 89.50 192 GLU A CA 1
ATOM 1585 C C . GLU A 1 192 ? -45.302 -7.262 81.877 1.00 89.50 192 GLU A C 1
ATOM 1587 O O . GLU A 1 192 ? -45.485 -7.426 83.083 1.00 89.50 192 GLU A O 1
ATOM 1592 N N . LYS A 1 193 ? -46.241 -6.717 81.091 1.00 88.25 193 LYS A N 1
ATOM 1593 C CA . LYS A 1 193 ? -47.555 -6.286 81.595 1.00 88.25 193 LYS A CA 1
ATOM 1594 C C . LYS A 1 193 ? -48.294 -7.431 82.289 1.00 88.25 193 LYS A C 1
ATOM 1596 O O . LYS A 1 193 ? -48.796 -7.242 83.391 1.00 88.25 193 LYS A O 1
ATOM 1601 N N . LEU A 1 194 ? -48.339 -8.618 81.680 1.00 83.88 194 LEU A N 1
ATOM 1602 C CA . LEU A 1 194 ? -48.988 -9.791 82.275 1.00 83.88 194 LEU A CA 1
ATOM 1603 C C . LEU A 1 194 ? -48.311 -10.230 83.583 1.00 83.88 194 LEU A C 1
ATOM 1605 O O . LEU A 1 194 ? -49.008 -10.543 84.545 1.00 83.88 194 LEU A O 1
ATOM 1609 N N . ALA A 1 195 ? -46.977 -10.245 83.629 1.00 84.62 195 ALA A N 1
ATOM 1610 C CA . ALA A 1 195 ? -46.221 -10.582 84.832 1.00 84.62 195 ALA A CA 1
ATOM 1611 C C . ALA A 1 195 ? -46.517 -9.602 85.978 1.00 84.62 195 ALA A C 1
ATOM 1613 O O . ALA A 1 195 ? -46.752 -10.039 87.102 1.00 84.62 195 ALA A O 1
ATOM 1614 N N . ASN A 1 196 ? -46.611 -8.303 85.676 1.00 84.12 196 ASN A N 1
ATOM 1615 C CA . ASN A 1 196 ? -46.978 -7.267 86.644 1.00 84.12 196 ASN A CA 1
ATOM 1616 C C . ASN A 1 196 ? -48.422 -7.407 87.163 1.00 84.12 196 ASN A C 1
ATOM 1618 O O . ASN A 1 196 ? -48.695 -7.012 88.288 1.00 84.12 196 ASN A O 1
ATOM 1622 N N . TYR A 1 197 ? -49.346 -7.985 86.385 1.00 79.94 197 TYR A N 1
ATOM 1623 C CA . TYR A 1 197 ? -50.710 -8.295 86.849 1.00 79.94 197 TYR A CA 1
ATOM 1624 C C . TYR A 1 197 ? -50.803 -9.575 87.696 1.00 79.94 197 TYR A C 1
ATOM 1626 O O . TYR A 1 197 ? -51.781 -9.755 88.418 1.00 79.94 197 TYR A O 1
ATOM 1634 N N . MET A 1 198 ? -49.838 -10.489 87.572 1.00 74.44 198 MET A N 1
ATOM 1635 C CA . MET A 1 198 ? -49.848 -11.813 88.213 1.00 74.44 198 MET A CA 1
ATOM 1636 C C . MET A 1 198 ? -49.051 -11.862 89.526 1.00 74.44 198 MET A C 1
ATOM 1638 O O . MET A 1 198 ? -49.107 -12.872 90.229 1.00 74.44 198 MET A O 1
ATOM 1642 N N . LEU A 1 199 ? -48.303 -10.807 89.855 1.00 57.97 199 LEU A N 1
ATOM 1643 C CA . LEU A 1 199 ? -47.542 -10.679 91.097 1.00 57.97 199 LEU A CA 1
ATOM 1644 C C . LEU A 1 199 ? -48.296 -9.794 92.113 1.00 57.97 199 LEU A C 1
ATOM 1646 O O . LEU A 1 199 ? -48.495 -8.620 91.819 1.00 57.97 199 LEU A O 1
ATOM 1650 N N . PRO A 1 200 ? -48.671 -10.369 93.278 1.00 52.25 200 PRO A N 1
ATOM 1651 C CA . PRO A 1 200 ? -48.923 -9.761 94.583 1.00 52.25 200 PRO A CA 1
ATOM 1652 C C . PRO A 1 200 ? -48.821 -8.250 94.757 1.00 52.25 200 PRO A C 1
ATOM 1654 O O . PRO A 1 200 ? -47.651 -7.832 94.903 1.00 52.25 200 PRO A O 1
#

Sequence (200 aa):
MFNMGEPEQVEDNNRNDTTMNNSVVTFDNFRILKEFSNIANLVRTEEFLETVPKLRGVKWVQMFNCLKQDILSEMEQEISSMWEFENMPKKLEILEKQKEKYAEINPNKSVWRPQNNDIKGQLKAFDVANLRKQKSLLLSLAQENESKANRLKKTVAAKRGYLKALQMDIQKYQKKSEQIMIKIHEKIENHEKLANYMLP

Foldseek 3Di:
DDDDDDDDDDDDDDDDPPPPPPPPPPVDPVVVLVVLLVVLPVQPPVNQVVPDDPDPPDPSSVVSVVVSVVSSVVVNVVVVVVCVVVVVVVVVVVVVVVCVVPCVVCVPDDDDDDDPPPPVVVVCVVCVVVVVVVVVVVVVVVVVVVVVVVVVVVVVVVVVVVVVVVVVVVVVVVVVVVVVVVVVVVVVVVVVVVVVVVDD

pLDDT: mean 79.53, std 19.45, range [30.62, 98.38]